Protein AF-A0A8S3T6B9-F1 (afdb_monomer)

Structure (mmCIF, N/CA/C/O backbone):
data_AF-A0A8S3T6B9-F1
#
_entry.id   AF-A0A8S3T6B9-F1
#
loop_
_atom_site.group_PDB
_atom_site.id
_atom_site.type_symbol
_atom_site.label_atom_id
_atom_site.label_alt_id
_atom_site.label_comp_id
_atom_site.label_asym_id
_atom_site.label_entity_id
_atom_site.label_seq_id
_atom_site.pdbx_PDB_ins_code
_atom_site.Cartn_x
_atom_site.Cartn_y
_atom_site.Cartn_z
_atom_site.occupancy
_atom_site.B_iso_or_equiv
_atom_site.auth_seq_id
_atom_site.auth_comp_id
_atom_site.auth_asym_id
_atom_site.auth_atom_id
_atom_site.pdbx_PDB_model_num
ATOM 1 N N . MET A 1 1 ? 39.816 7.158 -33.299 1.00 37.38 1 MET A N 1
ATOM 2 C CA . MET A 1 1 ? 38.369 7.439 -33.275 1.00 37.38 1 MET A CA 1
ATOM 3 C C . MET A 1 1 ? 37.965 7.380 -31.813 1.00 37.38 1 MET A C 1
ATOM 5 O O . MET A 1 1 ? 37.902 6.289 -31.263 1.00 37.38 1 MET A O 1
ATOM 9 N N . GLU A 1 2 ? 37.886 8.531 -31.147 1.00 29.17 2 GLU A N 1
ATOM 10 C CA . GLU A 1 2 ? 37.428 8.594 -29.755 1.00 29.17 2 GLU A CA 1
ATOM 11 C C . GLU A 1 2 ? 35.921 8.359 -29.755 1.00 29.17 2 GLU A C 1
ATOM 13 O O . GLU A 1 2 ? 35.165 9.104 -30.374 1.00 29.17 2 GLU A O 1
ATOM 18 N N . VAL A 1 3 ? 35.496 7.255 -29.146 1.00 29.61 3 VAL A N 1
ATOM 19 C CA . VAL A 1 3 ? 34.079 6.974 -28.938 1.00 29.61 3 VAL A CA 1
ATOM 20 C C . VAL A 1 3 ? 33.662 7.804 -27.735 1.00 29.61 3 VAL A C 1
ATOM 22 O O . VAL A 1 3 ? 34.023 7.489 -26.602 1.00 29.61 3 VAL A O 1
ATOM 25 N N . GLU A 1 4 ? 32.950 8.895 -27.989 1.00 28.75 4 GLU A N 1
ATOM 26 C CA . GLU A 1 4 ? 32.349 9.713 -26.945 1.00 28.75 4 GLU A CA 1
ATOM 27 C C . GLU A 1 4 ? 31.295 8.857 -26.224 1.00 28.75 4 GLU A C 1
ATOM 29 O O . GLU A 1 4 ? 30.247 8.514 -26.777 1.00 28.75 4 GLU A O 1
ATOM 34 N N . VAL A 1 5 ? 31.612 8.412 -25.004 1.00 37.34 5 VAL A N 1
ATOM 35 C CA . VAL A 1 5 ? 30.695 7.601 -24.196 1.00 37.34 5 VAL A CA 1
ATOM 36 C C . VAL A 1 5 ? 29.636 8.535 -23.626 1.00 37.34 5 VAL A C 1
ATOM 38 O O . VAL A 1 5 ? 29.790 9.099 -22.544 1.00 37.34 5 VAL A O 1
ATOM 41 N N . VAL A 1 6 ? 28.555 8.719 -24.380 1.00 47.81 6 VAL A N 1
ATOM 42 C CA . VAL A 1 6 ? 27.382 9.449 -23.905 1.00 47.81 6 VAL A CA 1
ATOM 43 C C . VAL A 1 6 ? 26.785 8.665 -22.742 1.00 47.81 6 VAL A C 1
ATOM 45 O O . VAL A 1 6 ? 26.296 7.548 -22.915 1.00 47.81 6 VAL A O 1
ATOM 48 N N . THR A 1 7 ? 26.823 9.240 -21.540 1.00 53.00 7 THR A N 1
ATOM 49 C CA . THR A 1 7 ? 26.160 8.635 -20.385 1.00 53.00 7 THR A CA 1
ATOM 50 C C . THR A 1 7 ? 24.658 8.615 -20.624 1.00 53.00 7 THR A C 1
ATOM 52 O O . THR A 1 7 ? 24.024 9.672 -20.666 1.00 53.00 7 THR A O 1
ATOM 55 N N . SER A 1 8 ? 24.071 7.433 -20.788 1.00 68.31 8 SER A N 1
ATOM 56 C CA . SER A 1 8 ? 22.620 7.311 -20.855 1.00 68.31 8 SER A CA 1
ATOM 57 C C . SER A 1 8 ? 22.062 7.319 -19.434 1.00 68.31 8 SER A C 1
ATOM 59 O O . SER A 1 8 ? 22.585 6.659 -18.528 1.00 68.31 8 SER A O 1
ATOM 61 N N . LYS A 1 9 ? 20.995 8.086 -19.219 1.00 76.31 9 LYS A N 1
ATOM 62 C CA . LYS A 1 9 ? 20.242 8.081 -17.966 1.00 76.31 9 LYS A CA 1
ATOM 63 C C . LYS A 1 9 ? 18.836 7.580 -18.252 1.00 76.31 9 LYS A C 1
ATOM 65 O O . LYS A 1 9 ? 18.168 8.097 -19.142 1.00 76.31 9 LYS A O 1
ATOM 70 N N . SER A 1 10 ? 18.405 6.581 -17.491 1.00 76.00 10 SER A N 1
ATOM 71 C CA . SER A 1 10 ? 17.014 6.137 -17.460 1.00 76.00 10 SER A CA 1
ATOM 72 C C . SER A 1 10 ? 16.119 7.293 -17.018 1.00 76.00 10 SER A C 1
ATOM 74 O O . SER A 1 10 ? 16.389 7.945 -16.003 1.00 76.00 10 SER A O 1
ATOM 76 N N . VAL A 1 11 ? 15.037 7.523 -17.761 1.00 74.81 11 VAL A N 1
ATOM 77 C CA . VAL A 1 11 ? 13.998 8.490 -17.389 1.00 74.81 11 VAL A CA 1
ATOM 78 C C . VAL A 1 11 ? 13.234 7.970 -16.169 1.00 74.81 11 VAL A C 1
ATOM 80 O O . VAL A 1 11 ? 12.801 8.746 -15.324 1.00 74.81 11 VAL A O 1
ATOM 83 N N . CYS A 1 12 ? 13.126 6.648 -16.016 1.00 68.56 12 CYS A N 1
ATOM 84 C CA . CYS A 1 12 ? 12.396 6.024 -14.915 1.00 68.56 12 CYS A CA 1
ATOM 85 C C . CYS A 1 12 ? 13.084 6.166 -13.545 1.00 68.56 12 CYS A C 1
ATOM 87 O O . CYS A 1 12 ? 12.396 6.155 -12.522 1.00 68.56 12 CYS A O 1
ATOM 89 N N . LEU A 1 13 ? 14.417 6.305 -13.485 1.00 71.44 13 LEU A N 1
ATOM 90 C CA . LEU A 1 13 ? 15.134 6.412 -12.206 1.00 71.44 13 LEU A CA 1
ATOM 91 C C . LEU A 1 13 ? 14.904 7.747 -11.488 1.00 71.44 13 LEU A C 1
ATOM 93 O O . LEU A 1 13 ? 14.951 7.762 -10.258 1.00 71.44 13 LEU A O 1
ATOM 97 N N . ASN A 1 14 ? 14.649 8.848 -12.212 1.00 67.88 14 ASN A N 1
ATOM 98 C CA . ASN A 1 14 ? 14.400 10.211 -11.696 1.00 67.88 14 ASN A CA 1
ATOM 99 C C . ASN A 1 14 ? 15.426 10.780 -10.678 1.00 67.88 14 ASN A C 1
ATOM 101 O O . ASN A 1 14 ? 15.299 11.922 -10.248 1.00 67.88 14 ASN A O 1
ATOM 105 N N . SER A 1 15 ? 16.459 10.019 -10.311 1.00 73.44 15 SER A N 1
ATOM 106 C CA . SER A 1 15 ? 17.552 10.371 -9.408 1.00 73.44 15 SER A CA 1
ATOM 107 C C . SER A 1 15 ? 18.812 9.631 -9.851 1.00 73.44 15 SER A C 1
ATOM 109 O O . SER A 1 15 ? 18.761 8.453 -10.202 1.00 73.44 15 SER A O 1
ATOM 111 N N . SER A 1 16 ? 19.962 10.308 -9.808 1.00 83.44 16 SER A N 1
ATOM 112 C CA . SER A 1 16 ? 21.262 9.652 -10.013 1.00 83.44 16 SER A CA 1
ATOM 113 C C . SER A 1 16 ? 21.742 8.920 -8.756 1.00 83.44 16 SER A C 1
ATOM 115 O O . SER A 1 16 ? 22.568 8.029 -8.869 1.00 83.44 16 SER A O 1
ATOM 117 N N . ASN A 1 17 ? 21.211 9.237 -7.571 1.00 90.94 17 ASN A N 1
ATOM 118 C CA . ASN A 1 17 ? 21.561 8.553 -6.324 1.00 90.94 17 ASN A CA 1
ATOM 119 C C . ASN A 1 17 ? 20.463 7.568 -5.912 1.00 90.94 17 ASN A C 1
ATOM 121 O O . ASN A 1 17 ? 19.285 7.943 -5.836 1.00 90.94 17 ASN A O 1
ATOM 125 N N . ILE A 1 18 ? 20.848 6.333 -5.596 1.00 91.75 18 ILE A N 1
ATOM 126 C CA . ILE A 1 18 ? 19.933 5.275 -5.162 1.00 91.75 18 ILE A CA 1
ATOM 127 C C . ILE A 1 18 ? 20.495 4.497 -3.972 1.00 91.75 18 ILE A C 1
ATOM 129 O O . ILE A 1 18 ? 21.694 4.263 -3.873 1.00 91.75 18 ILE A O 1
ATOM 133 N N . TRP A 1 19 ? 19.618 4.046 -3.086 1.00 91.69 19 TRP A N 1
ATOM 134 C CA . TRP A 1 19 ? 19.932 3.048 -2.071 1.00 91.69 19 TRP A CA 1
ATOM 135 C C . TRP A 1 19 ? 19.740 1.648 -2.646 1.00 91.69 19 TRP A C 1
ATOM 137 O O . TRP A 1 19 ? 18.654 1.335 -3.130 1.00 91.69 19 TRP A O 1
ATOM 147 N N . LEU A 1 20 ? 20.762 0.803 -2.563 1.00 91.19 20 LEU A N 1
ATOM 148 C CA . LEU A 1 20 ? 20.726 -0.618 -2.891 1.00 91.19 20 LEU A CA 1
ATOM 149 C C . LEU A 1 20 ? 20.502 -1.442 -1.620 1.00 91.19 20 LEU A C 1
ATOM 151 O O . LEU A 1 20 ? 21.257 -1.314 -0.659 1.00 91.19 20 LEU A O 1
ATOM 155 N N . PHE A 1 21 ? 19.487 -2.310 -1.626 1.00 87.06 21 PHE A N 1
ATOM 156 C CA . PHE A 1 21 ? 19.103 -3.128 -0.467 1.00 87.06 21 PHE A CA 1
ATOM 157 C C . PHE A 1 21 ? 19.468 -4.595 -0.614 1.00 87.06 21 PHE A C 1
ATOM 159 O O . PHE A 1 21 ? 19.949 -5.206 0.334 1.00 87.06 21 PHE A O 1
ATOM 166 N N . CYS A 1 22 ? 19.202 -5.183 -1.776 1.00 86.94 22 CYS A N 1
ATOM 167 C CA . CYS A 1 22 ? 19.648 -6.535 -2.076 1.00 86.94 22 CYS A CA 1
ATOM 168 C C . CYS A 1 22 ? 19.799 -6.748 -3.579 1.00 86.94 22 CYS A C 1
ATOM 170 O O . CYS A 1 22 ? 19.223 -6.015 -4.384 1.00 86.94 22 CYS A O 1
ATOM 172 N N . ILE A 1 23 ? 20.576 -7.770 -3.928 1.00 87.75 23 ILE A N 1
ATOM 173 C CA . ILE A 1 23 ? 20.734 -8.286 -5.285 1.00 87.75 23 ILE A CA 1
ATOM 174 C C . ILE A 1 23 ? 20.374 -9.768 -5.234 1.00 87.75 23 ILE A C 1
ATOM 176 O O . ILE A 1 23 ? 20.842 -10.500 -4.359 1.00 87.75 23 ILE A O 1
ATOM 180 N N . GLU A 1 24 ? 19.522 -10.207 -6.150 1.00 84.94 24 GLU A N 1
ATOM 181 C CA . GLU A 1 24 ? 19.130 -11.603 -6.268 1.00 84.94 24 GLU A CA 1
ATOM 182 C C . GLU A 1 24 ? 20.302 -12.461 -6.773 1.00 84.94 24 GLU A C 1
ATOM 184 O O . GLU A 1 24 ? 21.122 -12.048 -7.604 1.00 84.94 24 GLU A O 1
ATOM 189 N N . LYS A 1 25 ? 20.388 -13.687 -6.245 1.00 82.94 25 LYS A N 1
ATOM 190 C CA . LYS A 1 25 ? 21.452 -14.642 -6.589 1.00 82.94 25 LYS A CA 1
ATOM 191 C C . LYS A 1 25 ? 21.294 -15.233 -7.983 1.00 82.94 25 LYS A C 1
ATOM 193 O O . LYS A 1 25 ? 22.291 -15.689 -8.548 1.00 82.94 25 LYS A O 1
ATOM 198 N N . ASP A 1 26 ? 20.094 -15.191 -8.538 1.00 83.25 26 ASP A N 1
ATOM 199 C CA . ASP A 1 26 ? 19.827 -15.721 -9.864 1.00 83.25 26 ASP A CA 1
ATOM 200 C C . ASP A 1 26 ? 20.332 -14.752 -10.934 1.00 83.25 26 ASP A C 1
ATOM 202 O O . ASP A 1 26 ? 20.231 -13.527 -10.808 1.00 83.25 26 ASP A O 1
ATOM 206 N N . LYS A 1 27 ? 20.943 -15.324 -11.971 1.00 88.69 27 LYS A N 1
ATOM 207 C CA . LYS A 1 27 ? 21.382 -14.602 -13.163 1.00 88.69 27 LYS A CA 1
ATOM 208 C C . LYS A 1 27 ? 20.362 -14.815 -14.263 1.00 88.69 27 LYS A C 1
ATOM 210 O O . LYS A 1 27 ? 19.894 -15.931 -14.473 1.00 88.69 27 LYS A O 1
ATOM 215 N N . TYR A 1 28 ? 20.099 -13.758 -15.007 1.00 86.06 28 TYR A N 1
ATOM 216 C CA . TYR A 1 28 ? 19.173 -13.766 -16.121 1.00 86.06 28 TYR A CA 1
ATOM 217 C C . TYR A 1 28 ? 19.898 -13.287 -17.374 1.00 86.06 28 TYR A C 1
ATOM 219 O O . TYR A 1 28 ? 20.556 -12.250 -17.338 1.00 86.06 28 TYR A O 1
ATOM 227 N N . SER A 1 29 ? 19.763 -14.015 -18.482 1.00 88.19 29 SER A N 1
ATOM 228 C CA . SER A 1 29 ? 20.119 -13.481 -19.798 1.00 88.19 29 SER A CA 1
ATOM 229 C C . SER A 1 29 ? 18.890 -12.791 -20.377 1.00 88.19 29 SER A C 1
ATOM 231 O O . SER A 1 29 ? 17.848 -13.422 -20.567 1.00 88.19 29 SER A O 1
ATOM 233 N N . VAL A 1 30 ? 18.985 -11.482 -20.604 1.00 84.94 30 VAL A N 1
ATOM 234 C CA . VAL A 1 30 ? 17.874 -10.661 -21.092 1.00 84.94 30 VAL A CA 1
ATOM 235 C C . VAL A 1 30 ? 18.208 -10.152 -22.485 1.00 84.94 30 VAL A C 1
ATOM 237 O O . VAL A 1 30 ? 19.199 -9.450 -22.673 1.00 84.94 30 VAL A O 1
ATOM 240 N N . SER A 1 31 ? 17.375 -10.503 -23.464 1.00 83.25 31 SER A N 1
ATOM 241 C CA . SER A 1 31 ? 17.489 -9.994 -24.837 1.00 83.25 31 SER A CA 1
ATOM 242 C C . SER A 1 31 ? 16.725 -8.680 -24.978 1.00 83.25 31 SER A C 1
ATOM 244 O O . SER A 1 31 ? 15.567 -8.588 -24.550 1.00 83.25 31 SER A O 1
ATOM 246 N N . MET A 1 32 ? 17.349 -7.671 -25.587 1.00 80.31 32 MET A N 1
ATOM 247 C CA . MET A 1 32 ? 16.676 -6.403 -25.874 1.00 80.31 32 MET A CA 1
ATOM 248 C C . MET A 1 32 ? 15.638 -6.612 -26.982 1.00 80.31 32 MET A C 1
ATOM 250 O O . MET A 1 32 ? 15.950 -7.175 -28.025 1.00 80.31 32 MET A O 1
ATOM 254 N N . ARG A 1 33 ? 14.399 -6.151 -26.781 1.00 80.81 33 ARG A N 1
ATOM 255 C CA . ARG A 1 33 ? 13.310 -6.333 -27.760 1.00 80.81 33 ARG A CA 1
ATOM 256 C C . ARG A 1 33 ? 13.639 -5.674 -29.098 1.00 80.81 33 ARG A C 1
ATOM 258 O O . ARG A 1 33 ? 13.467 -6.292 -30.142 1.00 80.81 33 ARG A O 1
ATOM 265 N N . ASP A 1 34 ? 14.141 -4.445 -29.041 1.00 79.25 34 ASP A N 1
ATOM 266 C CA . ASP A 1 34 ? 14.441 -3.641 -30.231 1.00 79.25 34 ASP A CA 1
ATOM 267 C C . ASP A 1 34 ? 15.785 -4.034 -30.876 1.00 79.25 34 ASP A C 1
ATOM 269 O O . ASP A 1 34 ? 16.070 -3.655 -32.009 1.00 79.25 34 ASP A O 1
ATOM 273 N N . CYS A 1 35 ? 16.610 -4.822 -30.175 1.00 79.69 35 CYS A N 1
ATOM 274 C CA . CYS A 1 35 ? 17.867 -5.360 -30.690 1.00 79.69 35 CYS A CA 1
ATOM 275 C C . CYS A 1 35 ? 18.122 -6.779 -30.141 1.00 79.69 35 CYS A C 1
ATOM 277 O O . CYS A 1 35 ? 18.937 -6.954 -29.233 1.00 79.69 35 CYS A O 1
ATOM 279 N N . PRO A 1 36 ? 17.440 -7.816 -30.667 1.00 79.38 36 PRO A N 1
ATOM 280 C CA . PRO A 1 36 ? 17.489 -9.171 -30.101 1.00 79.38 36 PRO A CA 1
ATOM 281 C C . PRO A 1 36 ? 18.876 -9.825 -30.110 1.00 79.38 36 PRO A C 1
ATOM 283 O O . PRO A 1 36 ? 19.127 -10.751 -29.342 1.00 79.38 36 PRO A O 1
ATOM 286 N N . SER A 1 37 ? 19.784 -9.343 -30.964 1.00 82.44 37 SER A N 1
ATOM 287 C CA . SER A 1 37 ? 21.187 -9.766 -31.001 1.00 82.44 37 SER A CA 1
ATOM 288 C C . SER A 1 37 ? 21.987 -9.311 -29.779 1.00 82.44 37 SER A C 1
ATOM 290 O O . SER A 1 37 ? 23.038 -9.879 -29.495 1.00 82.44 37 SER A O 1
ATOM 292 N N . VAL A 1 38 ? 21.512 -8.294 -29.054 1.00 81.69 38 VAL A N 1
ATOM 293 C CA . VAL A 1 38 ? 22.129 -7.823 -27.815 1.00 81.69 38 VAL A CA 1
ATOM 294 C C . VAL A 1 38 ? 21.469 -8.530 -26.639 1.00 81.69 38 VAL A C 1
ATOM 296 O O . VAL A 1 38 ? 20.299 -8.306 -26.315 1.00 81.69 38 VAL A O 1
ATOM 299 N N . GLN A 1 39 ? 22.256 -9.380 -25.984 1.00 85.69 39 GLN A N 1
ATOM 300 C CA . GLN A 1 39 ? 21.887 -10.037 -24.738 1.00 85.69 39 GLN A CA 1
ATOM 301 C C . GLN A 1 39 ? 22.726 -9.486 -23.596 1.00 85.69 39 GLN A C 1
ATOM 303 O O . GLN A 1 39 ? 23.945 -9.357 -23.706 1.00 85.69 39 GLN A O 1
ATOM 308 N N . VAL A 1 40 ? 22.068 -9.185 -22.484 1.00 86.06 40 VAL A N 1
ATOM 309 C CA . VAL A 1 40 ? 22.721 -8.703 -21.273 1.00 86.06 40 VAL A CA 1
ATOM 310 C C . VAL A 1 40 ? 22.503 -9.722 -20.169 1.00 86.06 40 VAL A C 1
ATOM 312 O O . VAL A 1 40 ? 21.367 -10.035 -19.813 1.00 86.06 40 VAL A O 1
ATOM 315 N N . ASN A 1 41 ? 23.602 -10.210 -19.597 1.00 90.62 41 ASN A N 1
ATOM 316 C CA . ASN A 1 41 ? 23.552 -10.947 -18.342 1.00 90.62 41 ASN A CA 1
ATOM 317 C C . ASN A 1 41 ? 23.295 -9.947 -17.220 1.00 90.62 41 ASN A C 1
ATOM 319 O O . ASN A 1 41 ? 24.086 -9.030 -17.006 1.00 90.62 41 ASN A O 1
ATOM 323 N N . ALA A 1 42 ? 22.183 -10.106 -16.521 1.00 90.75 42 ALA A N 1
ATOM 324 C CA . ALA A 1 42 ? 21.752 -9.196 -15.481 1.00 90.75 42 ALA A CA 1
ATOM 325 C C . ALA A 1 42 ? 21.225 -9.948 -14.262 1.00 90.75 42 ALA A C 1
ATOM 327 O O . ALA A 1 42 ? 20.895 -11.134 -14.302 1.00 90.75 42 ALA A O 1
ATOM 328 N N . ARG A 1 43 ? 21.136 -9.220 -13.157 1.00 89.62 43 ARG A N 1
ATOM 329 C CA . ARG A 1 43 ? 20.545 -9.669 -11.901 1.00 89.62 43 ARG A CA 1
ATOM 330 C C . ARG A 1 43 ? 19.479 -8.687 -11.476 1.00 89.62 43 ARG A C 1
ATOM 332 O O . ARG A 1 43 ? 19.569 -7.498 -11.777 1.00 89.62 43 ARG A O 1
ATOM 339 N N . VAL A 1 44 ? 18.491 -9.174 -10.746 1.00 87.00 44 VAL A N 1
ATOM 340 C CA . VAL A 1 44 ? 17.467 -8.306 -10.173 1.00 87.00 44 VAL A CA 1
ATOM 341 C C . VAL A 1 44 ? 18.017 -7.680 -8.902 1.00 87.00 44 VAL A C 1
ATOM 343 O O . VAL A 1 44 ? 18.542 -8.377 -8.037 1.00 87.00 44 VAL A O 1
ATOM 346 N N . ALA A 1 45 ? 17.897 -6.365 -8.782 1.00 88.69 45 ALA A N 1
ATOM 347 C CA . ALA A 1 45 ? 18.271 -5.637 -7.581 1.00 88.69 45 ALA A CA 1
ATOM 348 C C . ALA A 1 45 ? 17.080 -4.869 -7.020 1.00 88.69 45 ALA A C 1
ATOM 350 O O . ALA A 1 45 ? 16.233 -4.362 -7.762 1.00 88.69 45 ALA A O 1
ATOM 351 N N . HIS A 1 46 ? 17.018 -4.782 -5.693 1.00 87.44 46 HIS A N 1
ATOM 352 C CA . HIS A 1 46 ? 16.019 -3.991 -4.983 1.00 87.44 46 HIS A CA 1
ATOM 353 C C . HIS A 1 46 ? 16.643 -2.682 -4.545 1.00 87.44 46 HIS A C 1
ATOM 355 O O . HIS A 1 46 ? 17.599 -2.664 -3.765 1.00 87.44 46 HIS A O 1
ATOM 361 N N . ILE A 1 47 ? 16.079 -1.589 -5.048 1.00 89.12 47 ILE A N 1
ATOM 362 C CA . ILE A 1 47 ? 16.614 -0.247 -4.854 1.00 89.12 47 ILE A CA 1
ATOM 363 C C . ILE A 1 47 ? 15.541 0.724 -4.359 1.00 89.12 47 ILE A C 1
ATOM 365 O O . ILE A 1 47 ? 14.342 0.433 -4.424 1.00 89.12 47 ILE A O 1
ATOM 369 N N . SER A 1 48 ? 15.973 1.901 -3.916 1.00 87.00 48 SER A N 1
ATOM 370 C CA . SER A 1 48 ? 15.119 3.068 -3.691 1.00 87.00 48 SER A CA 1
ATOM 371 C C . SER A 1 48 ? 15.820 4.347 -4.137 1.00 87.00 48 SER A C 1
ATOM 373 O O . SER A 1 48 ? 17.033 4.442 -3.970 1.00 87.00 48 SER A O 1
ATOM 375 N N . PRO A 1 49 ? 15.097 5.356 -4.647 1.00 86.50 49 PRO A N 1
ATOM 376 C CA . PRO A 1 49 ? 15.667 6.687 -4.835 1.00 86.50 49 PRO A CA 1
ATOM 377 C C . PRO A 1 49 ? 16.232 7.232 -3.515 1.00 86.50 49 PRO A C 1
ATOM 379 O O . PRO A 1 49 ? 15.658 6.993 -2.449 1.00 86.50 49 PRO A O 1
ATOM 382 N N . ALA A 1 50 ? 17.355 7.952 -3.564 1.00 87.19 50 ALA A N 1
ATOM 383 C CA . ALA A 1 50 ? 18.000 8.480 -2.360 1.00 87.19 50 ALA A CA 1
ATOM 384 C C . ALA A 1 50 ? 17.126 9.488 -1.593 1.00 87.19 50 ALA A C 1
ATOM 386 O O . ALA A 1 50 ? 17.142 9.495 -0.364 1.00 87.19 50 ALA A O 1
ATOM 387 N N . ASP A 1 51 ? 16.337 10.287 -2.314 1.00 80.75 51 ASP A N 1
ATOM 388 C CA . ASP A 1 51 ? 15.364 11.252 -1.788 1.00 80.75 51 ASP A CA 1
ATOM 389 C C . ASP A 1 51 ? 14.072 10.586 -1.280 1.00 80.75 51 ASP A C 1
ATOM 391 O O . ASP A 1 51 ? 13.317 11.181 -0.512 1.00 80.75 51 ASP A O 1
ATOM 395 N N . LYS A 1 52 ? 13.814 9.337 -1.688 1.00 80.00 52 LYS A N 1
ATOM 396 C CA . LYS A 1 52 ? 12.622 8.556 -1.324 1.00 80.00 52 LYS A CA 1
ATOM 397 C C . LYS A 1 52 ? 13.008 7.134 -0.897 1.00 80.00 52 LYS A C 1
ATOM 399 O O . LYS A 1 52 ? 12.564 6.159 -1.512 1.00 80.00 52 LYS A O 1
ATOM 404 N N . PRO A 1 53 ? 13.787 6.974 0.190 1.00 77.69 53 PRO A N 1
ATOM 405 C CA . PRO A 1 53 ? 14.371 5.690 0.590 1.00 77.69 53 PRO A CA 1
ATOM 406 C C . PRO A 1 53 ? 13.347 4.641 1.043 1.00 77.69 53 PRO A C 1
ATOM 408 O O . PRO A 1 53 ? 13.699 3.480 1.234 1.00 77.69 53 PRO A O 1
ATOM 411 N N . LEU A 1 54 ? 12.088 5.038 1.234 1.00 73.81 54 LEU A N 1
ATOM 412 C CA . LEU A 1 54 ? 10.978 4.160 1.609 1.00 73.81 54 LEU A CA 1
ATOM 413 C C . LEU A 1 54 ? 10.320 3.502 0.385 1.00 73.81 54 LEU A C 1
ATOM 415 O O . LEU A 1 54 ? 9.558 2.551 0.515 1.00 73.81 54 LEU A O 1
ATOM 419 N N . ILE A 1 55 ? 10.614 3.992 -0.820 1.00 74.00 55 ILE A N 1
ATOM 420 C CA . ILE A 1 55 ? 9.991 3.530 -2.057 1.00 74.00 55 ILE A CA 1
ATOM 421 C C . ILE A 1 55 ? 10.850 2.429 -2.676 1.00 74.00 55 ILE A C 1
ATOM 423 O O . ILE A 1 55 ? 11.847 2.712 -3.341 1.00 74.00 55 ILE A O 1
ATOM 427 N N . ARG A 1 56 ? 10.480 1.160 -2.480 1.00 76.62 56 ARG A N 1
ATOM 428 C CA . ARG A 1 56 ? 11.191 0.019 -3.083 1.00 76.62 56 ARG A CA 1
ATOM 429 C C . ARG A 1 56 ? 10.825 -0.178 -4.555 1.00 76.62 56 ARG A C 1
ATOM 431 O O . ARG A 1 56 ? 9.665 -0.037 -4.961 1.00 76.62 56 ARG A O 1
ATOM 438 N N . ARG A 1 57 ? 11.832 -0.525 -5.355 1.00 78.00 57 ARG A N 1
ATOM 439 C CA . ARG A 1 57 ? 11.748 -0.791 -6.797 1.00 78.00 57 ARG A CA 1
ATOM 440 C C . ARG A 1 57 ? 12.621 -1.985 -7.167 1.00 78.00 57 ARG A C 1
ATOM 442 O O . ARG A 1 57 ? 13.626 -2.228 -6.502 1.00 78.00 57 ARG A O 1
ATOM 449 N N . ARG A 1 58 ? 12.256 -2.692 -8.239 1.00 84.25 58 ARG A N 1
ATOM 450 C CA . ARG A 1 58 ? 13.120 -3.690 -8.885 1.00 84.25 58 ARG A CA 1
ATOM 451 C C . ARG A 1 58 ? 13.782 -3.086 -10.117 1.00 84.25 58 ARG A C 1
ATOM 453 O O . ARG A 1 58 ? 13.115 -2.431 -10.915 1.00 84.25 58 ARG A O 1
ATOM 460 N N . VAL A 1 59 ? 15.077 -3.325 -10.267 1.00 88.06 59 VAL A N 1
ATOM 461 C CA . VAL A 1 59 ? 15.866 -2.978 -11.457 1.00 88.06 59 VAL A CA 1
ATOM 462 C C . VAL A 1 59 ? 16.676 -4.175 -11.913 1.00 88.06 59 VAL A C 1
ATOM 464 O O . VAL A 1 59 ? 16.877 -5.118 -11.149 1.00 88.06 59 VAL A O 1
ATOM 467 N N . LEU A 1 60 ? 17.163 -4.116 -13.145 1.00 89.56 60 LEU A N 1
ATOM 468 C CA . LEU A 1 60 ? 18.196 -5.008 -13.637 1.00 89.56 60 LEU A CA 1
ATOM 469 C C . LEU A 1 60 ? 19.555 -4.341 -13.443 1.00 89.56 60 LEU A C 1
ATOM 471 O O . LEU A 1 60 ? 19.750 -3.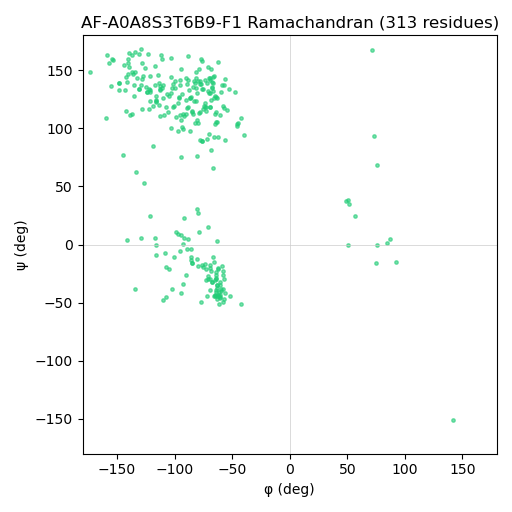192 -13.828 1.00 89.56 60 LEU A O 1
ATOM 475 N N . MET A 1 61 ? 20.501 -5.056 -12.847 1.00 91.69 61 MET A N 1
ATOM 476 C CA . MET A 1 61 ? 21.903 -4.654 -12.789 1.00 91.69 61 MET A CA 1
ATOM 477 C C . MET A 1 61 ? 22.722 -5.591 -13.672 1.00 91.69 61 MET A C 1
ATOM 479 O O . MET A 1 61 ? 22.633 -6.808 -13.507 1.00 91.69 61 MET A O 1
ATOM 483 N N . ALA A 1 62 ? 23.497 -5.041 -14.607 1.00 91.62 62 ALA A N 1
ATOM 484 C CA . ALA A 1 62 ? 24.347 -5.829 -15.496 1.00 91.62 62 ALA A CA 1
ATOM 485 C C . ALA A 1 62 ? 25.417 -6.572 -14.686 1.00 91.62 62 ALA A C 1
ATOM 487 O O . ALA A 1 62 ? 26.159 -5.941 -13.929 1.00 91.62 62 ALA A O 1
ATOM 488 N N . ASP A 1 63 ? 25.493 -7.893 -14.856 1.00 88.81 63 ASP A N 1
ATOM 489 C CA . ASP A 1 63 ? 26.401 -8.798 -14.148 1.00 88.81 63 ASP A CA 1
ATOM 490 C C . ASP A 1 63 ? 27.857 -8.483 -14.531 1.00 88.81 63 ASP A C 1
ATOM 492 O O . ASP A 1 63 ? 28.384 -8.959 -15.533 1.00 88.81 63 ASP A O 1
ATOM 496 N N . SER A 1 64 ? 28.489 -7.618 -13.741 1.00 84.75 64 SER A N 1
ATOM 497 C CA . SER A 1 64 ? 29.853 -7.120 -13.920 1.00 84.75 64 SER A CA 1
ATOM 498 C C . SER A 1 64 ? 30.700 -7.418 -12.686 1.00 84.75 64 SER A C 1
ATOM 500 O O . SER A 1 64 ? 30.180 -7.678 -11.600 1.00 84.75 64 SER A O 1
ATOM 502 N N . SER A 1 65 ? 32.024 -7.330 -12.816 1.00 78.25 65 SER A N 1
ATOM 503 C CA . SER A 1 65 ? 32.948 -7.493 -11.684 1.00 78.25 65 SER A CA 1
ATOM 504 C C . SER A 1 65 ? 32.678 -6.502 -10.541 1.00 78.25 65 SER A C 1
ATOM 506 O O . SER A 1 65 ? 32.877 -6.846 -9.378 1.00 78.25 65 SER A O 1
ATOM 508 N N . CYS A 1 66 ? 32.155 -5.308 -10.844 1.00 74.75 66 CYS A N 1
ATOM 509 C CA . CYS A 1 66 ? 31.771 -4.303 -9.850 1.00 74.75 66 CYS A CA 1
ATOM 510 C C . CYS A 1 66 ? 30.623 -4.761 -8.935 1.00 74.75 66 CYS A C 1
ATOM 512 O O . CYS A 1 66 ? 30.589 -4.363 -7.771 1.00 74.75 66 CYS A O 1
ATOM 514 N N . LEU A 1 67 ? 29.711 -5.619 -9.414 1.00 81.00 67 LEU A N 1
ATOM 515 C CA . LEU A 1 67 ? 28.669 -6.213 -8.564 1.00 81.00 67 LEU A CA 1
ATOM 516 C C . LEU A 1 67 ? 29.255 -7.167 -7.527 1.00 81.00 67 LEU A C 1
ATOM 518 O O . LEU A 1 67 ? 28.730 -7.254 -6.420 1.00 81.00 67 LEU A O 1
ATOM 522 N N . THR A 1 68 ? 30.352 -7.854 -7.851 1.00 76.75 68 THR A N 1
ATOM 523 C CA . THR A 1 68 ? 30.988 -8.801 -6.927 1.00 76.75 68 THR A CA 1
ATOM 524 C C . THR A 1 68 ? 31.428 -8.114 -5.635 1.00 76.75 68 THR A C 1
ATOM 526 O O . THR A 1 68 ? 31.250 -8.662 -4.549 1.00 76.75 68 THR A O 1
ATOM 529 N N . SER A 1 69 ? 31.922 -6.879 -5.741 1.00 79.38 69 SER A N 1
ATOM 530 C CA . SER A 1 69 ? 32.321 -6.058 -4.595 1.00 79.38 69 SER A CA 1
ATOM 531 C C . SER A 1 69 ? 31.152 -5.698 -3.671 1.00 79.38 69 SER A C 1
ATOM 533 O O . SER A 1 69 ? 31.361 -5.548 -2.468 1.00 79.38 69 SER A O 1
ATOM 535 N N . LEU A 1 70 ? 29.926 -5.597 -4.201 1.00 83.00 70 LEU A N 1
ATOM 536 C CA . LEU A 1 70 ? 28.729 -5.260 -3.421 1.00 83.00 70 LEU A CA 1
ATOM 537 C C . LEU A 1 70 ? 28.272 -6.412 -2.516 1.00 83.00 70 LEU A C 1
ATOM 539 O O . LEU A 1 70 ? 27.742 -6.156 -1.436 1.00 83.00 70 LEU A O 1
ATOM 543 N N . TYR A 1 71 ? 28.508 -7.673 -2.907 1.00 79.31 71 TYR A N 1
ATOM 544 C CA . TYR A 1 71 ? 28.108 -8.839 -2.100 1.00 79.31 71 TYR A CA 1
ATOM 545 C C . TYR A 1 71 ? 28.818 -8.920 -0.749 1.00 79.31 71 TYR A C 1
ATOM 547 O O . TYR A 1 71 ? 28.278 -9.503 0.188 1.00 79.31 71 TYR A O 1
ATOM 555 N N . ASN A 1 72 ? 30.013 -8.339 -0.648 1.00 78.50 72 ASN A N 1
ATOM 556 C CA . ASN A 1 72 ? 30.821 -8.374 0.568 1.00 78.50 72 ASN A CA 1
ATOM 557 C C . ASN A 1 72 ? 30.527 -7.202 1.513 1.00 78.50 72 ASN A C 1
ATOM 559 O O . ASN A 1 72 ? 31.102 -7.137 2.598 1.00 78.50 72 ASN A O 1
ATOM 563 N N . GLN A 1 73 ? 29.668 -6.264 1.111 1.00 79.50 73 GLN A N 1
ATOM 564 C CA . GLN A 1 73 ? 29.316 -5.111 1.929 1.00 79.50 73 GLN A CA 1
ATOM 565 C C . GLN A 1 73 ? 27.930 -5.281 2.562 1.00 79.50 73 GLN A C 1
ATOM 567 O O . GLN A 1 73 ? 27.020 -5.825 1.933 1.00 79.50 73 GLN A O 1
ATOM 572 N N . PRO A 1 74 ? 27.727 -4.794 3.798 1.00 80.75 74 PRO A N 1
ATOM 573 C CA . PRO A 1 74 ? 26.413 -4.814 4.418 1.00 80.75 74 PRO A CA 1
ATOM 574 C C . PRO A 1 74 ? 25.467 -3.851 3.678 1.00 80.75 74 PRO A C 1
ATOM 576 O O . PRO A 1 74 ? 25.863 -2.725 3.368 1.00 80.75 74 PRO A O 1
ATOM 579 N N . PRO A 1 75 ? 24.228 -4.258 3.364 1.00 83.00 75 PRO A N 1
ATOM 580 C CA . PRO A 1 75 ? 23.207 -3.340 2.873 1.00 83.00 75 PRO A CA 1
ATOM 581 C C . PRO A 1 75 ? 22.602 -2.497 4.020 1.00 83.00 75 PRO A C 1
ATOM 583 O O . PRO A 1 75 ? 22.633 -2.928 5.174 1.00 83.00 75 PRO A O 1
ATOM 586 N N . PRO A 1 76 ? 21.967 -1.344 3.724 1.00 89.19 76 PRO A N 1
ATOM 587 C CA . PRO A 1 76 ? 21.860 -0.725 2.405 1.00 89.19 76 PRO A CA 1
ATOM 588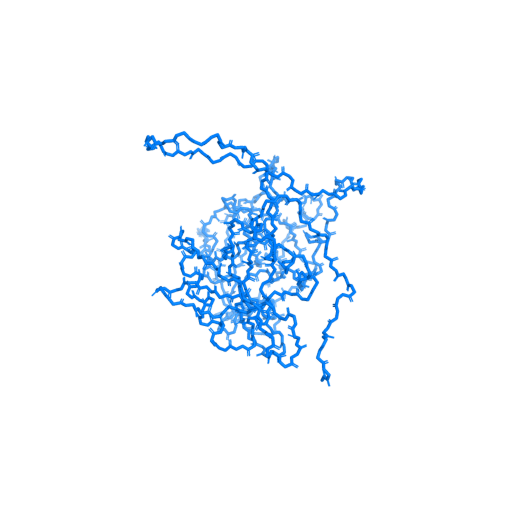 C C . PRO A 1 76 ? 23.098 0.092 2.010 1.00 89.19 76 PRO A C 1
ATOM 590 O O . PRO A 1 76 ? 23.732 0.721 2.851 1.00 89.19 76 PRO A O 1
ATOM 593 N N . GLN A 1 77 ? 23.396 0.129 0.710 1.00 90.25 77 GLN A N 1
ATOM 594 C CA . GLN A 1 77 ? 24.530 0.864 0.133 1.00 90.25 77 GLN A CA 1
ATOM 595 C C . GLN A 1 77 ? 24.027 2.029 -0.718 1.00 90.25 77 GLN A C 1
ATOM 597 O O . GLN A 1 77 ? 23.085 1.861 -1.490 1.00 90.25 77 GLN A O 1
ATOM 602 N N . LEU A 1 78 ? 24.641 3.207 -0.605 1.00 92.56 78 LEU A N 1
ATOM 603 C CA . LEU A 1 78 ? 24.317 4.338 -1.475 1.00 92.56 78 LEU A CA 1
ATOM 604 C C . LEU A 1 78 ? 25.152 4.256 -2.756 1.00 92.56 78 LEU A C 1
ATOM 606 O O . LEU A 1 78 ? 26.380 4.182 -2.704 1.00 92.56 78 LEU A O 1
ATOM 610 N N . LEU A 1 79 ? 24.482 4.287 -3.903 1.00 93.25 79 LEU A N 1
ATOM 611 C CA . LEU A 1 79 ? 25.091 4.233 -5.225 1.00 93.25 79 LEU A CA 1
ATOM 612 C C . LEU A 1 79 ? 24.802 5.523 -5.993 1.00 93.25 79 LEU A C 1
ATOM 614 O O . LEU A 1 79 ? 23.663 5.988 -6.021 1.00 93.25 79 LEU A O 1
ATOM 618 N N . LEU A 1 80 ? 25.818 6.041 -6.676 1.00 92.56 80 LEU A N 1
ATOM 619 C CA . LEU A 1 80 ? 25.693 7.036 -7.734 1.00 92.56 80 LEU A CA 1
ATOM 620 C C . LEU A 1 80 ? 25.664 6.315 -9.083 1.00 92.56 80 LEU A C 1
ATOM 622 O O . LEU A 1 80 ? 26.664 5.746 -9.516 1.00 92.56 80 LEU A O 1
ATOM 626 N N . ILE A 1 81 ? 24.523 6.339 -9.755 1.00 91.50 81 ILE A N 1
ATOM 627 C CA . ILE A 1 81 ? 24.332 5.761 -11.081 1.00 91.50 81 ILE A CA 1
ATOM 628 C C . ILE A 1 81 ? 24.973 6.667 -12.122 1.00 91.50 81 ILE A C 1
ATOM 630 O O . ILE A 1 81 ? 24.557 7.811 -12.314 1.00 91.50 81 ILE A O 1
ATOM 634 N N . THR A 1 82 ? 25.980 6.134 -12.808 1.00 90.12 82 THR A N 1
ATOM 635 C CA . THR A 1 82 ? 26.668 6.828 -13.901 1.00 90.12 82 THR A CA 1
ATOM 636 C C . THR A 1 82 ? 26.043 6.480 -15.244 1.00 90.12 82 THR A C 1
ATOM 638 O O . THR A 1 82 ? 25.961 7.350 -16.105 1.00 90.12 82 THR A O 1
ATOM 641 N N . ASN A 1 83 ? 25.555 5.244 -15.411 1.00 89.31 83 ASN A N 1
ATOM 642 C CA . ASN A 1 83 ? 24.897 4.811 -16.638 1.00 89.31 83 ASN A CA 1
ATOM 643 C C . ASN A 1 83 ? 23.719 3.872 -16.379 1.00 89.31 83 ASN A C 1
ATOM 645 O O . ASN A 1 83 ? 23.818 2.885 -15.642 1.00 89.31 83 ASN A O 1
ATOM 649 N N . SER A 1 84 ? 22.610 4.178 -17.043 1.00 90.75 84 SER A N 1
ATOM 650 C CA . SER A 1 84 ? 21.395 3.372 -17.036 1.00 90.75 84 SER A CA 1
ATOM 651 C C . SER A 1 84 ? 20.584 3.577 -18.312 1.00 90.75 84 SER A C 1
ATOM 653 O O . SER A 1 84 ? 20.707 4.606 -18.976 1.00 90.75 84 SER A O 1
ATOM 655 N N . CYS A 1 85 ? 19.712 2.635 -18.647 1.00 87.38 85 CYS A N 1
ATOM 656 C CA . CYS A 1 85 ? 18.715 2.839 -19.692 1.00 87.38 85 CYS A CA 1
ATOM 657 C C . CYS A 1 85 ? 17.372 2.226 -19.312 1.00 87.38 85 CYS A C 1
ATOM 659 O O . CYS A 1 85 ? 17.294 1.296 -18.507 1.00 87.38 85 CYS A O 1
ATOM 661 N N . ASP A 1 86 ? 16.324 2.757 -19.930 1.00 84.62 86 ASP A N 1
ATOM 662 C CA . ASP A 1 86 ? 15.030 2.097 -20.004 1.00 84.62 86 ASP A CA 1
ATOM 663 C C . ASP A 1 86 ? 15.076 1.166 -21.214 1.00 84.62 86 ASP A C 1
ATOM 665 O O . ASP A 1 86 ? 15.420 1.608 -22.311 1.00 84.62 86 ASP A O 1
ATOM 669 N N . PHE A 1 87 ? 14.762 -0.117 -21.047 1.00 79.81 87 PHE A N 1
ATOM 670 C CA . PHE A 1 87 ? 14.730 -1.025 -22.190 1.00 79.81 87 PHE A CA 1
ATOM 671 C C . PHE A 1 87 ? 13.596 -2.040 -22.095 1.00 79.81 87 PHE A C 1
ATOM 673 O O . PHE A 1 87 ? 13.215 -2.514 -21.020 1.00 79.81 87 PHE A O 1
ATOM 680 N N . LYS A 1 88 ? 13.032 -2.348 -23.264 1.00 80.38 88 LYS A N 1
ATOM 681 C CA . LYS A 1 88 ? 11.967 -3.333 -23.434 1.00 80.38 88 LYS A CA 1
ATOM 682 C C . LYS A 1 88 ? 12.584 -4.701 -23.694 1.00 80.38 88 LYS A C 1
ATOM 684 O O . LYS A 1 88 ? 13.578 -4.807 -24.411 1.00 80.38 88 LYS A O 1
ATOM 689 N N . PHE A 1 89 ? 11.977 -5.755 -23.164 1.00 74.06 89 PHE A N 1
ATOM 690 C CA . PHE A 1 89 ? 12.437 -7.130 -23.378 1.00 74.06 89 PHE A CA 1
ATOM 691 C C . PHE A 1 89 ? 11.279 -8.075 -23.722 1.00 74.06 89 PHE A C 1
ATOM 693 O O . PHE A 1 89 ? 10.098 -7.719 -23.604 1.00 74.06 89 PHE A O 1
ATOM 700 N N . ASN A 1 90 ? 11.628 -9.262 -24.224 1.00 68.56 90 ASN A N 1
ATOM 701 C CA . ASN A 1 90 ? 10.674 -10.322 -24.558 1.00 68.56 90 ASN A CA 1
ATOM 702 C C . ASN A 1 90 ? 10.222 -11.068 -23.295 1.00 68.56 90 ASN A C 1
ATOM 704 O O . ASN A 1 90 ? 10.963 -11.162 -22.316 1.00 68.56 90 ASN A O 1
ATOM 708 N N . LYS A 1 91 ? 8.996 -11.600 -23.303 1.00 65.56 91 LYS A N 1
ATOM 709 C CA . LYS A 1 91 ? 8.306 -12.126 -22.112 1.00 65.56 91 LYS A CA 1
ATOM 710 C C . LYS A 1 91 ? 8.880 -13.450 -21.562 1.00 65.56 91 LYS A C 1
ATOM 712 O O . LYS A 1 91 ? 8.249 -14.065 -20.708 1.00 65.56 91 LYS A O 1
ATOM 717 N N . ASP A 1 92 ? 10.072 -13.884 -21.952 1.00 60.12 92 ASP A N 1
ATOM 718 C CA . ASP A 1 92 ? 10.353 -15.327 -21.935 1.00 60.12 92 ASP A CA 1
ATOM 719 C C . ASP A 1 92 ? 11.331 -15.794 -20.839 1.00 60.12 92 ASP A C 1
ATOM 721 O O . ASP A 1 92 ? 11.446 -16.993 -20.613 1.00 60.12 92 ASP A O 1
ATOM 725 N N . ALA A 1 93 ? 11.972 -14.892 -20.077 1.00 53.88 93 ALA A N 1
ATOM 726 C CA . ALA A 1 93 ? 12.875 -15.298 -18.979 1.00 53.88 93 ALA A CA 1
ATOM 727 C C . ALA A 1 93 ? 12.694 -14.529 -17.656 1.00 53.88 93 ALA A C 1
ATOM 729 O O . ALA A 1 93 ? 12.755 -15.120 -16.582 1.00 53.88 93 ALA A O 1
ATOM 730 N N . VAL A 1 94 ? 12.429 -13.218 -17.716 1.00 60.94 94 VAL A N 1
ATOM 731 C CA . VAL A 1 94 ? 12.341 -12.332 -16.528 1.00 60.94 94 VAL A CA 1
ATOM 732 C C . VAL A 1 94 ? 10.936 -11.739 -16.352 1.00 60.94 94 VAL A C 1
ATOM 734 O O . VAL A 1 94 ? 10.647 -11.005 -15.407 1.00 60.94 94 VAL A O 1
ATOM 737 N N . SER A 1 95 ? 10.020 -12.080 -17.261 1.00 55.88 95 SER A N 1
ATOM 738 C CA . SER A 1 95 ? 8.678 -11.502 -17.332 1.00 55.88 95 SER A CA 1
ATOM 739 C C . SER A 1 95 ? 7.881 -11.679 -16.053 1.00 55.88 95 SER A C 1
ATOM 741 O O . SER A 1 95 ? 7.258 -10.720 -15.633 1.00 55.88 95 SER A O 1
ATOM 743 N N . LYS A 1 96 ? 7.973 -12.823 -15.362 1.00 58.59 96 LYS A N 1
ATOM 744 C CA . LYS A 1 96 ? 7.263 -13.039 -14.088 1.00 58.59 96 LYS A CA 1
ATOM 745 C C . LYS A 1 96 ? 7.616 -12.003 -13.012 1.00 58.59 96 LYS A C 1
ATOM 747 O O . LYS A 1 96 ? 6.809 -11.752 -12.126 1.00 58.59 96 LYS A O 1
ATOM 752 N N . VAL A 1 97 ? 8.809 -11.408 -13.078 1.00 59.41 97 VAL A N 1
ATOM 753 C CA . VAL A 1 97 ? 9.314 -10.454 -12.077 1.00 59.41 97 VAL A CA 1
ATOM 754 C C . VAL A 1 97 ? 8.935 -9.005 -12.419 1.00 59.41 97 VAL A C 1
ATOM 756 O O . VAL A 1 97 ? 8.814 -8.185 -11.507 1.00 59.41 97 VAL A O 1
ATOM 759 N N . PHE A 1 98 ? 8.720 -8.694 -13.704 1.00 61.53 98 PHE A N 1
ATOM 760 C CA . PHE A 1 98 ? 8.533 -7.326 -14.215 1.00 61.53 98 PHE A CA 1
ATOM 761 C C . PHE A 1 98 ? 7.288 -7.138 -15.102 1.00 61.53 98 PHE A C 1
ATOM 763 O O . PHE A 1 98 ? 7.100 -6.067 -15.671 1.00 61.53 98 PHE A O 1
ATOM 770 N N . SER A 1 99 ? 6.426 -8.144 -15.256 1.00 55.16 99 SER A N 1
ATOM 771 C CA . SER A 1 99 ? 5.207 -8.024 -16.055 1.00 55.16 99 SER A CA 1
ATOM 772 C C . SER A 1 99 ? 4.128 -7.278 -15.277 1.00 55.16 99 SER A C 1
ATOM 774 O O . SER A 1 99 ? 3.596 -7.796 -14.298 1.00 55.16 99 SER A O 1
ATOM 776 N N . ASP A 1 100 ? 3.757 -6.093 -15.753 1.00 50.53 100 ASP A N 1
ATOM 777 C CA . ASP A 1 100 ? 2.564 -5.364 -15.308 1.00 50.53 100 ASP A CA 1
ATOM 778 C C . ASP A 1 100 ? 1.313 -5.671 -16.155 1.00 50.53 100 ASP A C 1
ATOM 780 O O . ASP A 1 100 ? 0.260 -5.072 -15.951 1.00 50.53 100 ASP A O 1
ATOM 784 N N . GLY A 1 101 ? 1.419 -6.624 -17.088 1.00 50.34 101 GLY A N 1
ATOM 785 C CA . GLY A 1 101 ? 0.339 -7.044 -17.980 1.00 50.34 101 GLY A CA 1
ATOM 786 C C . GLY A 1 101 ? 0.294 -6.308 -19.323 1.00 50.34 101 GLY A C 1
ATOM 787 O O . GLY A 1 101 ? -0.318 -6.835 -20.248 1.00 50.34 101 GLY A O 1
ATOM 788 N N . THR A 1 102 ? 0.988 -5.174 -19.482 1.00 52.06 102 THR A N 1
ATOM 789 C CA . THR A 1 102 ? 0.915 -4.354 -20.709 1.00 52.06 102 THR A CA 1
ATOM 790 C C . THR A 1 102 ? 2.191 -4.375 -21.545 1.00 52.06 102 THR A C 1
ATOM 792 O O . THR A 1 102 ? 2.118 -4.661 -22.737 1.00 52.06 102 THR A O 1
ATOM 795 N N . ASP A 1 103 ? 3.365 -4.186 -20.937 1.00 60.25 103 ASP A N 1
ATOM 796 C CA . ASP A 1 103 ? 4.651 -4.226 -21.637 1.00 60.25 103 ASP A CA 1
ATOM 797 C C . ASP A 1 103 ? 5.789 -4.588 -20.670 1.00 60.25 103 ASP A C 1
ATOM 799 O O . ASP A 1 103 ? 5.870 -4.079 -19.558 1.00 60.25 103 ASP A O 1
ATOM 803 N N . SER A 1 104 ? 6.700 -5.476 -21.077 1.00 67.81 104 SER A N 1
ATOM 804 C CA . SER A 1 104 ? 7.890 -5.804 -20.279 1.00 67.81 104 SER A CA 1
ATOM 805 C C . SER A 1 104 ? 8.949 -4.708 -20.424 1.00 67.81 104 SER A C 1
ATOM 807 O O . SER A 1 104 ? 9.778 -4.763 -21.335 1.00 67.81 104 SER A O 1
ATOM 809 N N . LEU A 1 105 ? 8.888 -3.712 -19.538 1.00 75.06 105 LEU A N 1
ATOM 810 C CA . LEU A 1 105 ? 9.853 -2.619 -19.406 1.00 75.06 105 LEU A CA 1
ATOM 811 C C . LEU A 1 105 ? 10.647 -2.776 -18.102 1.00 75.06 105 LEU A C 1
ATOM 813 O O . LEU A 1 105 ? 10.086 -3.088 -17.051 1.00 75.06 105 LEU A O 1
ATOM 817 N N . ALA A 1 106 ? 11.958 -2.561 -18.167 1.00 81.62 106 ALA A N 1
ATOM 818 C CA . ALA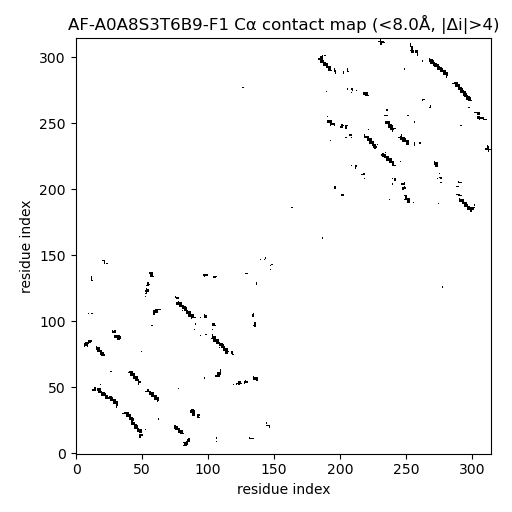 A 1 106 ? 12.816 -2.503 -16.991 1.00 81.62 106 ALA A CA 1
ATOM 819 C C . ALA A 1 106 ? 13.872 -1.408 -17.143 1.00 81.62 106 ALA A C 1
ATOM 821 O O . ALA A 1 106 ? 14.222 -0.992 -18.248 1.00 81.62 106 ALA A O 1
ATOM 822 N N . VAL A 1 107 ? 14.413 -0.985 -16.004 1.00 87.62 107 VAL A N 1
ATOM 823 C CA . VAL A 1 107 ? 15.623 -0.169 -15.949 1.00 87.62 107 VAL A CA 1
ATOM 824 C C . VAL A 1 107 ? 16.826 -1.099 -15.866 1.00 87.62 107 VAL A C 1
ATOM 826 O O . VAL A 1 107 ? 16.897 -1.912 -14.941 1.00 87.62 107 VAL A O 1
ATOM 829 N N . LEU A 1 108 ? 17.774 -0.952 -16.791 1.00 89.00 108 LEU A N 1
ATOM 830 C CA . LEU A 1 108 ? 19.103 -1.551 -16.701 1.00 89.00 108 LEU A CA 1
ATOM 831 C C . LEU A 1 108 ? 20.084 -0.539 -16.121 1.00 89.00 108 LEU A C 1
ATOM 833 O O . LEU A 1 108 ? 20.236 0.555 -16.652 1.00 89.00 108 LEU A O 1
ATOM 837 N N . ILE A 1 109 ? 20.799 -0.932 -15.076 1.00 91.38 109 ILE A N 1
ATOM 838 C CA . ILE A 1 109 ? 21.953 -0.220 -14.535 1.00 91.38 109 ILE A CA 1
ATOM 839 C C . ILE A 1 109 ? 23.191 -1.034 -14.897 1.00 91.38 109 ILE A C 1
ATOM 841 O O . ILE A 1 109 ? 23.327 -2.172 -14.451 1.00 91.38 109 ILE A O 1
ATOM 845 N N . TRP A 1 110 ? 24.111 -0.470 -15.676 1.00 90.06 110 TRP A N 1
ATOM 846 C CA . TRP A 1 110 ? 25.366 -1.159 -16.015 1.00 90.06 110 TRP A CA 1
ATOM 847 C C . TRP A 1 110 ? 26.618 -0.468 -15.484 1.00 90.06 110 TRP A C 1
ATOM 849 O O . TRP A 1 110 ? 27.698 -1.050 -15.545 1.00 90.06 110 TRP A O 1
ATOM 859 N N . SER A 1 111 ? 26.504 0.751 -14.947 1.00 89.81 111 SER A N 1
ATOM 860 C CA . SER A 1 111 ? 27.626 1.424 -14.294 1.00 89.81 111 SER A CA 1
ATOM 861 C C . SER A 1 111 ? 27.158 2.324 -13.155 1.00 89.81 111 SER A C 1
ATOM 863 O O . SER A 1 111 ? 26.136 3.012 -13.247 1.00 89.81 111 SER A O 1
ATOM 865 N N . PHE A 1 112 ? 27.912 2.288 -12.061 1.00 92.62 112 PHE A N 1
ATOM 866 C CA . PHE A 1 112 ? 27.647 3.030 -10.838 1.00 92.62 112 PHE A CA 1
ATOM 867 C C . PHE A 1 112 ? 28.932 3.185 -10.019 1.00 92.62 112 PHE A C 1
ATOM 869 O O . PHE A 1 112 ? 29.903 2.452 -10.208 1.00 92.62 112 PHE A O 1
ATOM 876 N N . VAL A 1 113 ? 28.910 4.119 -9.073 1.00 91.19 113 VAL A N 1
ATOM 877 C CA . VAL A 1 113 ? 29.961 4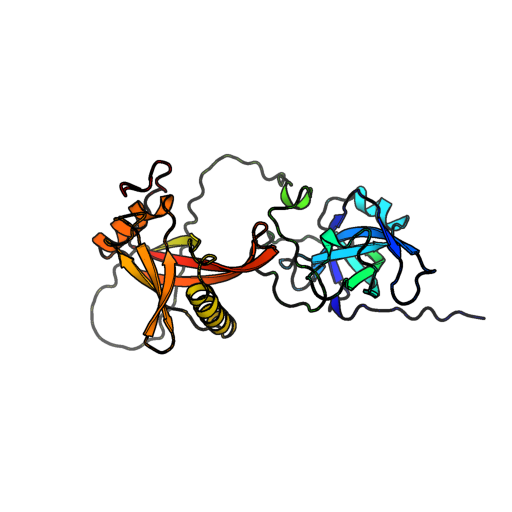.346 -8.078 1.00 91.19 113 VAL A CA 1
ATOM 878 C C . VAL A 1 113 ? 29.349 4.191 -6.689 1.00 91.19 113 VAL A C 1
ATOM 880 O O . VAL A 1 113 ? 28.283 4.737 -6.418 1.00 91.19 113 VAL A O 1
ATOM 883 N N . MET A 1 114 ? 30.004 3.444 -5.800 1.00 90.56 114 MET A N 1
ATOM 884 C CA . MET A 1 114 ? 29.585 3.365 -4.397 1.00 90.56 114 MET A CA 1
ATOM 885 C C . MET A 1 114 ? 29.976 4.643 -3.659 1.00 90.56 114 MET A C 1
ATOM 887 O O . MET A 1 114 ? 31.119 5.086 -3.760 1.00 90.56 114 MET A O 1
ATOM 891 N N . ILE A 1 115 ? 29.055 5.198 -2.874 1.00 89.75 115 ILE A N 1
ATOM 892 C CA . ILE A 1 115 ? 29.338 6.320 -1.979 1.00 89.75 115 ILE A CA 1
ATOM 893 C C . ILE A 1 115 ? 29.656 5.746 -0.587 1.00 89.75 115 ILE A C 1
ATOM 895 O O . ILE A 1 115 ? 28.747 5.254 0.090 1.00 89.75 115 ILE A O 1
ATOM 899 N N . PRO A 1 116 ? 30.928 5.768 -0.144 1.00 86.81 116 PRO A N 1
ATOM 900 C CA . PRO A 1 116 ? 31.319 5.187 1.136 1.00 86.81 116 PRO A CA 1
ATOM 901 C C . PRO A 1 116 ? 30.749 5.981 2.319 1.00 86.81 116 PRO A C 1
ATOM 903 O O . PRO A 1 116 ? 30.548 7.190 2.242 1.00 86.81 116 PRO A O 1
ATOM 906 N N . GLY A 1 117 ? 30.510 5.293 3.440 1.00 81.88 117 GLY A N 1
ATOM 907 C CA . GLY A 1 117 ? 30.106 5.917 4.708 1.00 81.88 117 GLY A CA 1
ATOM 908 C C . GLY A 1 117 ? 28.648 6.384 4.787 1.00 81.88 117 GLY A C 1
ATOM 909 O O . GLY A 1 117 ? 28.226 6.881 5.830 1.00 81.88 117 GLY A O 1
ATOM 910 N N . ALA A 1 118 ? 27.857 6.208 3.727 1.00 83.94 118 ALA A N 1
ATOM 911 C CA . ALA A 1 118 ? 26.441 6.544 3.739 1.00 83.94 118 ALA A CA 1
ATOM 912 C C . ALA A 1 118 ? 25.655 5.586 4.653 1.00 83.94 118 ALA A C 1
ATOM 914 O O . ALA A 1 118 ? 25.761 4.367 4.534 1.00 83.94 118 ALA A O 1
ATOM 915 N N . GLN A 1 119 ? 24.836 6.140 5.549 1.00 80.69 119 GLN A N 1
ATOM 916 C CA . GLN A 1 119 ? 23.960 5.371 6.434 1.00 80.69 119 GLN A CA 1
ATOM 917 C C . GLN A 1 119 ? 22.506 5.776 6.223 1.00 80.69 119 GLN A C 1
ATOM 919 O O . GLN A 1 119 ? 22.170 6.960 6.267 1.00 80.69 119 GLN A O 1
ATOM 924 N N . LEU A 1 120 ? 21.631 4.787 6.051 1.00 79.12 120 LEU A N 1
ATOM 925 C CA . LEU A 1 120 ? 20.194 5.013 6.014 1.00 79.12 120 LEU A CA 1
ATOM 926 C C . LEU A 1 120 ? 19.612 4.848 7.424 1.00 79.12 120 LEU A C 1
ATOM 928 O O . LEU A 1 120 ? 19.568 3.742 7.954 1.00 79.12 120 LEU A O 1
ATOM 932 N N . ARG A 1 121 ? 19.157 5.949 8.033 1.00 66.69 121 ARG A N 1
ATOM 933 C CA . ARG A 1 121 ? 18.581 5.970 9.395 1.00 66.69 121 ARG A CA 1
ATOM 934 C C . ARG A 1 121 ? 17.059 5.791 9.435 1.00 66.69 121 ARG A C 1
ATOM 936 O O . ARG A 1 121 ? 16.419 6.215 10.391 1.00 66.69 121 ARG A O 1
ATOM 943 N N . SER A 1 122 ? 16.463 5.200 8.405 1.00 57.88 122 SER A N 1
ATOM 944 C CA . SER A 1 122 ? 15.014 5.007 8.327 1.00 57.88 122 SER A CA 1
ATOM 945 C C . SER A 1 122 ? 14.654 3.542 8.108 1.00 57.88 122 SER A C 1
ATOM 947 O O . SER A 1 122 ? 15.258 2.848 7.287 1.00 57.88 122 SER A O 1
ATOM 949 N N . GLN A 1 123 ? 13.649 3.068 8.849 1.00 52.62 123 GLN A N 1
ATOM 950 C CA . GLN A 1 123 ? 13.008 1.792 8.548 1.00 52.62 123 GLN A CA 1
ATOM 951 C C . GLN A 1 123 ? 12.251 1.913 7.219 1.00 52.62 123 GLN A C 1
ATOM 953 O O . GLN A 1 123 ? 11.631 2.951 6.981 1.00 52.62 123 GLN A O 1
ATOM 958 N N . PRO A 1 124 ? 12.284 0.888 6.348 1.00 51.16 124 PRO A N 1
ATOM 959 C CA . PRO A 1 124 ? 11.405 0.845 5.189 1.00 51.16 124 PRO A CA 1
ATOM 960 C C . PRO A 1 124 ? 9.951 0.930 5.641 1.00 51.16 124 PRO A C 1
ATOM 962 O O . PRO A 1 124 ? 9.457 0.049 6.335 1.00 51.16 124 PRO A O 1
ATOM 965 N N . ASP A 1 125 ? 9.268 1.985 5.222 1.00 44.59 125 ASP A N 1
ATOM 966 C CA . ASP A 1 125 ? 7.841 2.131 5.446 1.00 44.59 125 ASP A CA 1
ATOM 967 C C . ASP A 1 125 ? 7.131 1.171 4.487 1.00 44.59 125 ASP A C 1
ATOM 969 O O . ASP A 1 125 ? 7.335 1.224 3.271 1.00 44.59 125 ASP A O 1
ATOM 973 N N . HIS A 1 126 ? 6.329 0.256 5.029 1.00 43.97 126 HIS A N 1
ATOM 974 C CA . HIS A 1 126 ? 5.720 -0.863 4.300 1.00 43.97 126 HIS A CA 1
ATOM 975 C C . HIS A 1 126 ? 4.737 -0.443 3.186 1.00 43.97 126 HIS A C 1
ATOM 977 O O . HIS A 1 126 ? 4.070 -1.301 2.609 1.00 43.97 126 HIS A O 1
ATOM 983 N N . CYS A 1 127 ? 4.543 0.852 2.909 1.00 40.31 127 CYS A N 1
ATOM 984 C CA . CYS A 1 127 ? 3.246 1.305 2.402 1.00 40.31 127 CYS A CA 1
ATOM 985 C C . CYS A 1 127 ? 3.215 2.387 1.312 1.00 40.31 127 CYS A C 1
ATOM 987 O O . CYS A 1 127 ? 2.113 2.736 0.904 1.00 40.31 127 CYS A O 1
ATOM 989 N N . ASN A 1 128 ? 4.326 2.881 0.754 1.00 37.84 128 ASN A N 1
ATOM 990 C CA . ASN A 1 128 ? 4.251 3.985 -0.227 1.00 37.84 128 ASN A CA 1
ATOM 991 C C . ASN A 1 128 ? 4.959 3.711 -1.559 1.00 37.84 128 ASN A C 1
ATOM 993 O O . ASN A 1 128 ? 5.758 4.507 -2.042 1.00 37.84 128 ASN A O 1
ATOM 997 N N . ALA A 1 129 ? 4.638 2.599 -2.215 1.00 40.59 129 ALA A N 1
ATOM 998 C CA . ALA A 1 129 ? 5.097 2.353 -3.577 1.00 40.59 129 ALA A CA 1
ATOM 999 C C . ALA A 1 129 ? 4.046 2.799 -4.605 1.00 40.59 129 ALA A C 1
ATOM 1001 O O . ALA A 1 129 ? 3.361 1.983 -5.212 1.00 40.59 129 ALA A O 1
ATOM 1002 N N . VAL A 1 130 ? 3.920 4.108 -4.812 1.00 39.78 130 VAL A N 1
ATOM 1003 C CA . VAL A 1 130 ? 3.100 4.669 -5.893 1.00 39.78 130 VAL A CA 1
ATOM 1004 C C . VAL A 1 130 ? 3.916 5.723 -6.654 1.00 39.78 130 VAL A C 1
ATOM 1006 O O . VAL A 1 130 ? 4.593 6.545 -6.04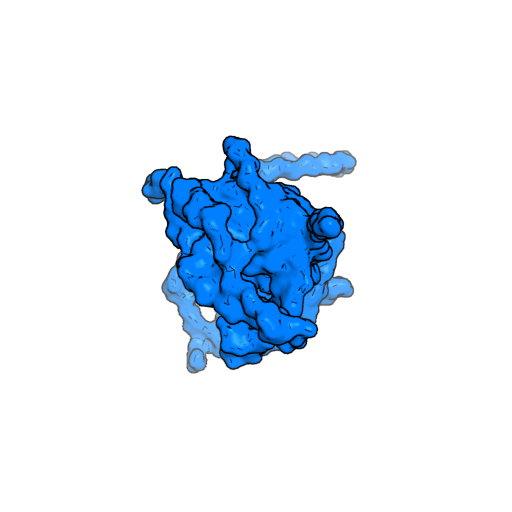7 1.00 39.78 130 VAL A O 1
ATOM 1009 N N . ASP A 1 131 ? 3.857 5.621 -7.984 1.00 42.97 131 ASP A N 1
ATOM 1010 C CA . ASP A 1 131 ? 4.238 6.598 -9.015 1.00 42.97 131 ASP A CA 1
ATOM 1011 C C . ASP A 1 131 ? 5.737 6.808 -9.314 1.00 42.97 131 ASP A C 1
ATOM 1013 O O . ASP A 1 131 ? 6.300 7.883 -9.129 1.00 42.97 131 ASP A O 1
ATOM 1017 N N . LEU A 1 132 ? 6.370 5.778 -9.891 1.00 41.22 132 LEU A N 1
ATOM 1018 C CA . LEU A 1 132 ? 7.293 5.998 -11.015 1.00 41.22 132 LEU A CA 1
ATOM 1019 C C . LEU A 1 132 ? 6.770 5.168 -12.204 1.00 41.22 132 LEU A C 1
ATOM 1021 O O . LEU A 1 132 ? 6.664 3.948 -12.051 1.00 41.22 132 LEU A O 1
ATOM 1025 N N . PRO A 1 133 ? 6.361 5.786 -13.328 1.00 44.22 133 PRO A N 1
ATOM 1026 C CA . PRO A 1 133 ? 5.894 5.047 -14.499 1.00 44.22 133 PRO A CA 1
ATOM 1027 C C . PRO A 1 133 ? 7.002 4.111 -15.002 1.00 44.22 133 PRO A C 1
ATOM 1029 O O . PRO A 1 133 ? 8.167 4.494 -15.029 1.00 44.22 133 PRO A O 1
ATOM 1032 N N . GLY A 1 134 ? 6.646 2.875 -15.362 1.00 48.69 134 GLY A N 1
ATOM 1033 C CA . GLY A 1 134 ? 7.574 1.933 -15.997 1.00 48.69 134 GLY A CA 1
ATOM 1034 C C . GLY A 1 134 ? 8.436 1.067 -15.071 1.00 48.69 134 GLY A C 1
ATOM 1035 O O . GLY A 1 134 ? 9.271 0.318 -15.570 1.00 48.69 134 GLY A O 1
ATOM 1036 N N . MET A 1 135 ? 8.247 1.120 -13.744 1.00 55.28 135 MET A N 1
ATOM 1037 C CA . MET A 1 135 ? 8.975 0.252 -12.807 1.00 55.28 135 MET A CA 1
ATOM 1038 C C . MET A 1 135 ? 8.032 -0.606 -11.955 1.00 55.28 135 MET A C 1
ATOM 1040 O O . MET A 1 135 ? 7.209 -0.055 -11.215 1.00 55.28 135 MET A O 1
ATOM 1044 N N . PRO A 1 136 ? 8.163 -1.945 -11.972 1.00 55.22 136 PRO A N 1
ATOM 1045 C CA . PRO A 1 136 ? 7.337 -2.807 -11.144 1.00 55.22 136 PRO A CA 1
ATOM 1046 C C . PRO A 1 136 ? 7.633 -2.562 -9.661 1.00 55.22 136 PRO A C 1
ATOM 1048 O O . PRO A 1 136 ? 8.774 -2.589 -9.187 1.00 55.22 136 PRO A O 1
ATOM 1051 N N . VAL A 1 137 ? 6.558 -2.309 -8.920 1.00 55.03 137 VAL A N 1
ATOM 1052 C CA . VAL A 1 137 ? 6.567 -2.271 -7.460 1.00 55.03 137 VAL A CA 1
ATOM 1053 C C . VAL A 1 137 ? 6.839 -3.678 -6.937 1.00 55.03 137 VAL A C 1
ATOM 1055 O O . VAL A 1 137 ? 6.212 -4.636 -7.383 1.00 55.03 137 VAL A O 1
ATOM 1058 N N . CYS A 1 138 ? 7.770 -3.788 -5.991 1.00 50.75 138 CYS A N 1
ATOM 1059 C CA . CYS A 1 138 ? 8.061 -5.040 -5.304 1.00 50.75 138 CYS A CA 1
ATOM 1060 C C . CYS A 1 138 ? 6.873 -5.402 -4.395 1.00 50.75 138 CYS A C 1
ATOM 1062 O O . CYS A 1 138 ? 6.557 -4.627 -3.492 1.00 50.75 138 CYS A O 1
ATOM 1064 N N . ASP A 1 139 ? 6.214 -6.538 -4.640 1.00 51.94 139 ASP A N 1
ATOM 1065 C CA . ASP A 1 139 ? 5.184 -7.067 -3.739 1.00 51.94 139 ASP A CA 1
ATOM 1066 C C . ASP A 1 139 ? 5.869 -7.817 -2.584 1.00 51.94 139 ASP A C 1
ATOM 1068 O O . ASP A 1 139 ? 6.708 -8.692 -2.818 1.00 51.94 139 ASP A O 1
ATOM 1072 N N . TYR A 1 140 ? 5.592 -7.416 -1.342 1.00 49.31 140 TYR A N 1
ATOM 1073 C CA . TYR A 1 140 ? 6.385 -7.813 -0.170 1.00 49.31 140 TYR A CA 1
ATOM 1074 C C . TYR A 1 140 ? 6.125 -9.256 0.291 1.00 49.31 140 TYR A C 1
ATOM 1076 O O . TYR A 1 140 ? 6.970 -9.822 0.982 1.00 49.31 140 TYR A O 1
ATOM 1084 N N . GLU A 1 141 ? 5.002 -9.865 -0.103 1.00 42.12 141 GLU A N 1
ATOM 1085 C CA . GLU A 1 141 ? 4.623 -11.220 0.332 1.00 42.12 141 GLU A CA 1
ATOM 1086 C C . GLU A 1 141 ? 5.248 -12.347 -0.517 1.00 42.12 141 GLU A C 1
ATOM 1088 O O . GLU A 1 141 ? 5.330 -13.481 -0.055 1.00 42.12 141 GLU A O 1
ATOM 1093 N N . ASP A 1 142 ? 5.776 -12.046 -1.711 1.00 42.38 142 ASP A N 1
ATOM 1094 C CA . ASP A 1 142 ? 6.399 -13.031 -2.620 1.00 42.38 142 ASP A CA 1
ATOM 1095 C C . ASP A 1 142 ? 7.943 -13.060 -2.535 1.00 42.38 142 ASP A C 1
ATOM 1097 O O . ASP A 1 142 ? 8.625 -13.664 -3.366 1.00 42.38 142 ASP A O 1
ATOM 1101 N N . LEU A 1 143 ? 8.534 -12.393 -1.539 1.00 50.09 143 LEU A N 1
ATOM 1102 C CA . LEU A 1 143 ? 9.982 -12.202 -1.451 1.00 50.09 143 LEU A CA 1
ATOM 1103 C C . LEU A 1 143 ? 10.667 -13.195 -0.506 1.00 50.09 143 LEU A C 1
ATOM 1105 O O . LEU A 1 143 ? 10.672 -13.039 0.712 1.00 50.09 143 LEU A O 1
ATOM 1109 N N . ASN A 1 144 ? 11.430 -14.114 -1.095 1.00 49.50 144 ASN A N 1
ATOM 1110 C CA . ASN A 1 144 ? 12.565 -14.768 -0.439 1.00 49.50 144 ASN A CA 1
ATOM 1111 C C . ASN A 1 144 ? 13.834 -13.875 -0.433 1.00 49.50 144 ASN A C 1
ATOM 1113 O O . ASN A 1 144 ? 14.942 -14.407 -0.403 1.00 49.50 144 ASN A O 1
ATOM 1117 N N . CYS A 1 145 ? 13.728 -12.532 -0.470 1.00 51.81 145 CYS A N 1
ATOM 1118 C CA . CYS A 1 145 ? 14.928 -11.684 -0.348 1.00 51.81 145 CYS A CA 1
ATOM 1119 C C . CYS A 1 145 ? 15.344 -11.493 1.121 1.00 51.81 145 CYS A C 1
ATOM 1121 O O . CYS A 1 145 ? 14.525 -11.231 2.007 1.00 51.81 145 CYS A O 1
ATOM 1123 N N . SER A 1 146 ? 16.654 -11.546 1.368 1.00 53.94 146 SER A N 1
ATOM 1124 C CA . SER A 1 146 ? 17.290 -11.235 2.652 1.00 53.94 146 SER A CA 1
ATOM 1125 C C . SER A 1 146 ? 17.025 -9.809 3.149 1.00 53.94 146 SER A C 1
ATOM 1127 O O . SER A 1 146 ? 17.158 -9.563 4.339 1.00 53.94 146 SER A O 1
ATOM 1129 N N . CYS A 1 147 ? 16.598 -8.875 2.290 1.00 55.31 147 CYS A N 1
ATOM 1130 C CA . CYS A 1 147 ? 16.191 -7.528 2.708 1.00 55.31 147 CYS A CA 1
ATOM 1131 C C . CYS A 1 147 ? 14.828 -7.486 3.425 1.00 55.31 147 CYS A C 1
ATOM 1133 O O . CYS A 1 147 ? 14.529 -6.495 4.086 1.00 55.31 147 CYS A O 1
ATOM 1135 N N . VAL A 1 148 ? 14.015 -8.544 3.293 1.00 50.09 148 VAL A N 1
ATOM 1136 C CA . VAL A 1 148 ? 12.709 -8.703 3.961 1.00 50.09 148 VAL A CA 1
ATOM 1137 C C . VAL A 1 148 ? 12.824 -9.646 5.158 1.00 50.09 148 VAL A C 1
ATOM 1139 O O . VAL A 1 148 ? 12.230 -9.396 6.199 1.00 50.09 148 VAL A O 1
ATOM 1142 N N . ARG A 1 149 ? 13.631 -10.711 5.028 1.00 39.97 149 ARG A N 1
ATOM 1143 C CA . ARG A 1 149 ? 13.918 -11.674 6.110 1.00 39.97 149 ARG A CA 1
ATOM 1144 C C . ARG A 1 149 ? 15.059 -11.261 7.033 1.00 39.97 149 ARG A C 1
ATOM 1146 O O . ARG A 1 149 ? 15.359 -11.988 7.974 1.00 39.97 149 ARG A O 1
ATOM 1153 N N . GLY A 1 150 ? 15.722 -10.146 6.742 1.00 35.38 150 GLY A N 1
ATOM 1154 C CA . GLY A 1 150 ? 16.768 -9.594 7.580 1.00 35.38 150 GLY A CA 1
ATOM 1155 C C . GLY A 1 150 ? 16.177 -9.218 8.925 1.00 35.38 150 GLY A C 1
ATOM 1156 O O . GLY A 1 150 ? 15.702 -8.100 9.102 1.00 35.38 150 GLY A O 1
ATOM 1157 N N . THR A 1 151 ? 16.251 -10.157 9.869 1.00 32.34 151 THR A N 1
ATOM 1158 C CA . THR A 1 151 ? 16.623 -9.873 11.247 1.00 32.34 151 THR A CA 1
ATOM 1159 C C . THR A 1 151 ? 17.742 -8.854 11.178 1.00 32.34 151 THR A C 1
ATOM 1161 O O . THR A 1 151 ? 18.917 -9.178 10.988 1.00 32.34 151 THR A O 1
ATOM 1164 N N . SER A 1 152 ? 17.356 -7.592 11.273 1.00 30.48 152 SER A N 1
ATOM 1165 C CA . SER A 1 152 ? 18.238 -6.620 11.849 1.00 30.48 152 SER A CA 1
ATOM 1166 C C . SER A 1 152 ? 18.759 -7.249 13.132 1.00 30.48 152 SER A C 1
ATOM 1168 O O . SER A 1 152 ? 18.016 -7.814 13.936 1.00 30.48 152 SER A O 1
ATOM 1170 N N . ILE A 1 153 ? 20.071 -7.187 13.290 1.00 31.91 153 ILE A N 1
ATOM 1171 C CA . ILE A 1 153 ? 20.737 -7.320 14.573 1.00 31.91 153 ILE A CA 1
ATOM 1172 C C . ILE A 1 153 ? 20.324 -6.078 15.384 1.00 31.91 153 ILE A C 1
ATOM 1174 O O . ILE A 1 153 ? 21.103 -5.171 15.641 1.00 31.91 153 ILE A O 1
ATOM 1178 N N . PHE A 1 154 ? 19.039 -5.994 15.700 1.00 28.73 154 PHE A N 1
ATOM 1179 C CA . PHE A 1 154 ? 18.520 -5.330 16.868 1.00 28.73 154 PHE A CA 1
ATOM 1180 C C . PHE A 1 154 ? 18.060 -6.492 17.719 1.00 28.73 154 PHE A C 1
ATOM 1182 O O . PHE A 1 154 ? 17.161 -7.229 17.320 1.00 28.73 154 PHE A O 1
ATOM 1189 N N . SER A 1 155 ? 18.747 -6.713 18.836 1.00 22.31 155 SER A N 1
ATOM 1190 C CA . SER A 1 155 ? 18.334 -7.672 19.845 1.00 22.31 155 SER A CA 1
ATOM 1191 C C . SER A 1 155 ? 16.828 -7.552 20.049 1.00 22.31 155 SER A C 1
ATOM 1193 O O . SER A 1 155 ? 16.346 -6.565 20.602 1.00 22.31 155 SER A O 1
ATOM 1195 N N . THR A 1 156 ? 16.078 -8.549 19.590 1.00 23.95 156 THR A N 1
ATOM 1196 C CA . THR A 1 156 ? 14.725 -8.793 20.060 1.00 23.95 156 THR A CA 1
ATOM 1197 C C . THR A 1 156 ? 14.865 -9.258 21.499 1.00 23.95 156 THR A C 1
ATOM 1199 O O . THR A 1 156 ? 14.829 -10.450 21.793 1.00 23.95 156 THR A O 1
ATOM 1202 N N . THR A 1 157 ? 15.033 -8.313 22.421 1.00 23.38 157 THR A N 1
ATOM 1203 C CA . THR A 1 157 ? 14.300 -8.446 23.671 1.00 23.38 157 THR A CA 1
ATOM 1204 C C . THR A 1 157 ? 12.840 -8.369 23.272 1.00 23.38 157 THR A C 1
ATOM 1206 O O . THR A 1 157 ? 12.347 -7.323 22.853 1.00 23.38 157 THR A O 1
ATOM 1209 N N . SER A 1 158 ? 12.198 -9.529 23.295 1.00 30.97 158 SER A N 1
ATOM 1210 C CA . SER A 1 158 ? 10.757 -9.677 23.313 1.00 30.97 158 SER A CA 1
ATOM 1211 C C . SER A 1 158 ? 10.172 -8.721 24.346 1.00 30.97 158 SER A C 1
ATOM 1213 O O . SER A 1 158 ? 10.213 -8.993 25.546 1.00 30.97 158 SER A O 1
ATOM 1215 N N . THR A 1 159 ? 9.627 -7.612 23.869 1.00 27.06 159 THR A N 1
ATOM 1216 C CA . THR A 1 159 ? 8.665 -6.832 24.628 1.00 27.06 159 THR A CA 1
ATOM 1217 C C . THR A 1 159 ? 7.633 -6.321 23.645 1.00 27.06 159 THR A C 1
ATOM 1219 O O . THR A 1 159 ? 7.949 -5.537 22.752 1.00 27.06 159 THR A O 1
ATOM 1222 N N . ASP A 1 160 ? 6.405 -6.798 23.814 1.00 31.47 160 ASP A N 1
ATOM 1223 C CA . ASP A 1 160 ? 5.199 -6.232 23.230 1.00 31.47 160 ASP A CA 1
ATOM 1224 C C . ASP A 1 160 ? 5.212 -4.706 23.388 1.00 31.47 160 ASP A C 1
ATOM 1226 O O . ASP A 1 160 ? 4.995 -4.178 24.481 1.00 31.47 160 ASP A O 1
ATOM 1230 N N . GLN A 1 161 ? 5.481 -3.973 22.307 1.00 29.08 161 GLN A N 1
ATOM 1231 C CA . GLN A 1 161 ? 5.339 -2.523 22.309 1.00 29.08 161 GLN A CA 1
ATOM 1232 C C . GLN A 1 161 ? 3.986 -2.147 21.711 1.00 29.08 161 GLN A C 1
ATOM 1234 O O . GLN A 1 161 ? 3.791 -2.065 20.501 1.00 29.08 161 GLN A O 1
ATOM 1239 N N . GLN A 1 162 ? 3.037 -1.908 22.622 1.00 33.75 162 GLN A N 1
ATOM 1240 C CA . GLN A 1 162 ? 1.950 -0.959 22.416 1.00 33.75 162 GLN A CA 1
ATOM 1241 C C . GLN A 1 162 ? 2.562 0.391 22.042 1.00 33.75 162 GLN A C 1
ATOM 1243 O O . GLN A 1 162 ? 3.239 1.012 22.861 1.00 33.75 162 GLN A O 1
ATOM 1248 N N . ASP A 1 163 ? 2.298 0.855 20.827 1.00 30.08 163 ASP A N 1
ATOM 1249 C CA . ASP A 1 163 ? 2.759 2.157 20.363 1.00 30.08 163 ASP A CA 1
ATOM 1250 C C . ASP A 1 163 ? 1.952 3.270 21.068 1.00 30.08 163 ASP A C 1
ATOM 1252 O O . ASP A 1 163 ? 0.859 3.661 20.649 1.00 30.08 163 ASP A O 1
ATOM 1256 N N . GLN A 1 164 ? 2.458 3.745 22.211 1.00 33.31 164 GLN A N 1
ATOM 1257 C CA . GLN A 1 164 ? 1.944 4.915 22.930 1.00 33.31 164 GLN A CA 1
ATOM 1258 C C . GLN A 1 164 ? 2.485 6.193 22.281 1.00 33.31 164 GLN A C 1
ATOM 1260 O O . GLN A 1 164 ? 3.376 6.856 22.808 1.00 33.31 164 GLN A O 1
ATOM 1265 N N . SER A 1 165 ? 1.936 6.573 21.130 1.00 32.25 165 SER A N 1
ATOM 1266 C CA . SER A 1 165 ? 2.217 7.888 20.552 1.00 32.25 165 SER A CA 1
ATOM 1267 C C . SER A 1 165 ? 1.322 8.953 21.199 1.00 32.25 165 SER A C 1
ATOM 1269 O O . SER A 1 165 ? 0.129 9.070 20.923 1.00 32.25 165 SER A O 1
ATOM 1271 N N . LYS A 1 166 ? 1.911 9.755 22.093 1.00 30.55 166 LYS A N 1
ATOM 1272 C CA . LYS A 1 166 ? 1.287 10.943 22.693 1.00 30.55 166 LYS A CA 1
ATOM 1273 C C . LYS A 1 166 ? 1.293 12.074 21.651 1.00 30.55 166 LYS A C 1
ATOM 1275 O O . LYS A 1 166 ? 2.257 12.822 21.546 1.00 30.55 166 LYS A O 1
ATOM 1280 N N . SER A 1 167 ? 0.250 12.161 20.827 1.00 34.50 167 SER A N 1
ATOM 1281 C CA . SER A 1 167 ? 0.110 13.215 19.810 1.00 34.50 167 SER A CA 1
ATOM 1282 C C . SER A 1 167 ? -0.511 14.480 20.414 1.00 34.50 167 SER A C 1
ATOM 1284 O O . SER A 1 167 ? -1.679 14.469 20.794 1.00 34.50 167 SER A O 1
ATOM 1286 N N . MET A 1 168 ? 0.249 15.580 20.479 1.00 25.80 168 MET A N 1
ATOM 1287 C CA . MET A 1 168 ? -0.273 16.921 20.777 1.00 25.80 168 MET A CA 1
ATOM 1288 C C . MET A 1 168 ? -0.784 17.576 19.487 1.00 25.80 168 MET A C 1
ATOM 1290 O O . MET A 1 168 ? -0.000 17.879 18.591 1.00 25.80 168 MET A O 1
ATOM 1294 N N . CYS A 1 169 ? -2.089 17.833 19.398 1.00 29.05 169 CYS A N 1
ATOM 1295 C CA . CYS A 1 169 ? -2.653 18.725 18.385 1.00 29.05 169 CYS A CA 1
ATOM 1296 C C . CYS A 1 169 ? -2.947 20.082 19.033 1.00 29.05 169 CYS A C 1
ATOM 1298 O O . CYS A 1 169 ? -3.750 20.165 19.960 1.00 29.05 169 CYS A O 1
ATOM 1300 N N . MET A 1 170 ? -2.294 21.142 18.551 1.00 28.25 170 MET A N 1
ATOM 1301 C CA . MET A 1 170 ? -2.591 22.518 18.960 1.00 28.25 170 MET A CA 1
ATOM 1302 C C . MET A 1 170 ? -3.948 22.951 18.382 1.00 28.25 170 MET A C 1
ATOM 1304 O O . MET A 1 170 ? -4.167 22.772 17.181 1.00 28.25 170 MET A O 1
ATOM 1308 N N . PRO A 1 171 ? -4.854 23.538 19.180 1.00 34.94 171 PRO A N 1
ATOM 1309 C CA . PRO A 1 171 ? -6.052 24.162 18.647 1.00 34.94 171 PRO A CA 1
ATOM 1310 C C . PRO A 1 171 ? -5.764 25.599 18.194 1.00 34.94 171 PRO A C 1
ATOM 1312 O O . PRO A 1 171 ? -5.138 26.385 18.905 1.00 34.94 171 PRO A O 1
ATOM 1315 N N . VAL A 1 172 ? -6.283 25.944 17.016 1.00 34.72 172 VAL A N 1
ATOM 1316 C CA . VAL A 1 172 ? -6.522 27.332 16.609 1.00 34.72 172 VAL A CA 1
ATOM 1317 C C . VAL A 1 172 ? -7.580 27.909 17.549 1.00 34.72 172 VAL A C 1
ATOM 1319 O O . VAL A 1 172 ? -8.630 27.301 17.761 1.00 34.72 172 VAL A O 1
ATOM 1322 N N . ALA A 1 173 ? -7.263 29.051 18.155 1.00 34.50 173 ALA A N 1
ATOM 1323 C CA . ALA A 1 173 ? -8.089 29.704 19.156 1.00 34.50 173 ALA A CA 1
ATOM 1324 C C . ALA A 1 173 ? -9.388 30.251 18.550 1.00 34.50 173 ALA A C 1
ATOM 1326 O O . ALA A 1 173 ? -9.354 31.089 17.652 1.00 34.50 173 ALA A O 1
ATOM 1327 N N . VAL A 1 174 ? -10.523 29.834 19.114 1.00 34.66 174 VAL A N 1
ATOM 1328 C CA . VAL A 1 174 ? -11.755 30.627 19.127 1.00 34.66 174 VAL A CA 1
ATOM 1329 C C . VAL A 1 174 ? -12.332 30.535 20.541 1.00 34.66 174 VAL A C 1
ATOM 1331 O O . VAL A 1 174 ? -12.405 29.453 21.122 1.00 34.66 174 VAL A O 1
ATOM 1334 N N . ASN A 1 175 ? -12.619 31.700 21.112 1.00 37.06 175 ASN A N 1
ATOM 1335 C CA . ASN A 1 175 ? -12.915 31.942 22.522 1.00 37.06 175 ASN A CA 1
ATOM 1336 C C . ASN A 1 175 ? -14.328 31.517 22.969 1.00 37.06 175 ASN A C 1
ATOM 1338 O O . ASN A 1 175 ? -15.262 31.545 22.174 1.00 37.06 175 ASN A O 1
ATOM 1342 N N . MET A 1 176 ? -14.423 31.294 24.291 1.00 42.56 176 MET A N 1
ATOM 1343 C CA . MET A 1 176 ? -15.599 31.290 25.186 1.00 42.56 176 MET A CA 1
ATOM 1344 C C . MET A 1 176 ? -16.571 30.101 25.098 1.00 42.56 176 MET A C 1
ATOM 1346 O O . MET A 1 176 ? -17.512 30.111 24.318 1.00 42.56 176 MET A O 1
ATOM 1350 N N . ASP A 1 177 ? -16.367 29.081 25.939 1.00 37.19 177 ASP A N 1
ATOM 1351 C CA . ASP A 1 177 ? -17.096 28.943 27.216 1.00 37.19 177 ASP A CA 1
ATOM 1352 C C . ASP A 1 177 ? -16.537 27.766 28.041 1.00 37.19 177 ASP A C 1
ATOM 1354 O O . ASP A 1 177 ? -16.037 26.773 27.504 1.00 37.19 177 ASP A O 1
ATOM 1358 N N . ASP A 1 178 ? -16.589 27.907 29.360 1.00 47.88 178 ASP A N 1
ATOM 1359 C CA . ASP A 1 178 ? -15.920 27.074 30.360 1.00 47.88 178 ASP A CA 1
ATOM 1360 C C . ASP A 1 178 ? -16.434 25.616 30.385 1.00 47.88 178 ASP A C 1
ATOM 1362 O O . ASP A 1 178 ? -17.490 25.292 30.933 1.00 47.88 178 ASP A O 1
ATOM 1366 N N . LYS A 1 179 ? -15.648 24.690 29.825 1.00 41.66 179 LYS A N 1
ATOM 1367 C CA . LYS A 1 179 ? -15.645 23.271 30.213 1.00 41.66 179 LYS A CA 1
ATOM 1368 C C . LYS A 1 179 ? -14.203 22.804 30.288 1.00 41.66 179 LYS A C 1
ATOM 1370 O O . LYS A 1 179 ? -13.529 22.686 29.265 1.00 41.66 179 LYS A O 1
ATOM 1375 N N . VAL A 1 180 ? -13.756 22.505 31.505 1.00 42.69 180 VAL A N 1
ATOM 1376 C CA . VAL A 1 180 ? -12.493 21.825 31.805 1.00 42.69 180 VAL A CA 1
ATOM 1377 C C . VAL A 1 180 ? -12.341 20.621 30.866 1.00 42.69 180 VAL A C 1
ATOM 1379 O O . VAL A 1 180 ? -13.005 19.597 31.033 1.00 42.69 180 VAL A O 1
ATOM 1382 N N . LYS A 1 181 ? -11.492 20.751 29.837 1.00 43.78 181 LYS A N 1
ATOM 1383 C CA . LYS A 1 181 ? -11.094 19.633 28.978 1.00 43.78 181 LYS A CA 1
ATOM 1384 C C . LYS A 1 181 ? -10.202 18.730 29.816 1.00 43.78 181 LYS A C 1
ATOM 1386 O O . LYS A 1 181 ? -9.010 18.972 29.950 1.00 43.78 181 LYS A O 1
ATOM 1391 N N . VAL A 1 182 ? -10.795 17.699 30.408 1.00 49.94 182 VAL A N 1
ATOM 1392 C CA . VAL A 1 182 ? -10.029 16.567 30.925 1.00 49.94 182 VAL A CA 1
ATOM 1393 C C . VAL A 1 182 ? -9.303 15.957 29.728 1.00 49.94 182 VAL A C 1
ATOM 1395 O O . VAL A 1 182 ? -9.957 15.417 28.832 1.00 49.94 182 VAL A O 1
ATOM 1398 N N . ASP A 1 183 ? -7.973 16.078 29.703 1.00 55.16 183 ASP A N 1
ATOM 1399 C CA . ASP A 1 183 ? -7.088 15.459 28.713 1.00 55.16 183 ASP A CA 1
ATOM 1400 C C . ASP A 1 183 ? -7.312 13.944 28.711 1.00 55.16 183 ASP A C 1
ATOM 1402 O O . ASP A 1 183 ? -6.715 13.174 29.466 1.00 55.16 183 ASP A O 1
ATOM 1406 N N . THR A 1 184 ? -8.246 13.500 27.879 1.00 68.94 184 THR A N 1
ATOM 1407 C CA . THR A 1 184 ? -8.613 12.095 27.783 1.00 68.94 184 THR A CA 1
ATOM 1408 C C . THR A 1 184 ? -7.628 11.439 26.834 1.00 68.94 184 THR A C 1
ATOM 1410 O O . THR A 1 184 ? -7.601 11.739 25.642 1.00 68.94 184 THR A O 1
ATOM 1413 N N . VAL A 1 185 ? -6.788 10.551 27.368 1.00 83.75 185 VAL A N 1
ATOM 1414 C CA . VAL A 1 185 ? -5.789 9.819 26.581 1.00 83.75 185 VAL A CA 1
ATOM 1415 C C . VAL A 1 185 ? -6.490 9.027 25.472 1.00 83.75 185 VAL A C 1
ATOM 1417 O O . VAL A 1 185 ? -7.322 8.154 25.745 1.00 83.75 185 VAL A O 1
ATOM 1420 N N . GLN A 1 186 ? -6.143 9.344 24.224 1.00 88.50 186 GLN A N 1
ATOM 1421 C CA . GLN A 1 186 ? -6.658 8.673 23.034 1.00 88.50 186 GLN A CA 1
ATOM 1422 C C . GLN A 1 186 ? -5.699 7.572 22.585 1.00 88.50 186 GLN A C 1
ATOM 1424 O O . GLN A 1 186 ? -4.481 7.734 22.636 1.00 88.50 186 GLN A O 1
ATOM 1429 N N . TYR A 1 187 ? -6.261 6.458 22.131 1.00 89.31 187 TYR A N 1
ATOM 1430 C CA . TYR A 1 187 ? -5.519 5.303 21.645 1.00 89.31 187 TYR A CA 1
ATOM 1431 C C . TYR A 1 187 ? -5.922 5.001 20.212 1.00 89.31 187 TYR A C 1
ATOM 1433 O O . TYR A 1 187 ? -7.111 4.916 19.889 1.00 89.31 187 TYR A O 1
ATOM 1441 N N . THR A 1 188 ? -4.922 4.770 19.371 1.00 90.50 188 THR A N 1
ATOM 1442 C CA . THR A 1 188 ? -5.107 4.587 17.934 1.00 90.50 188 THR A CA 1
ATOM 1443 C C . THR A 1 188 ? -4.762 3.162 17.528 1.00 90.50 188 THR A C 1
ATOM 1445 O O . THR A 1 188 ? -3.768 2.605 17.982 1.00 90.50 188 THR A O 1
ATOM 1448 N N . VAL A 1 189 ? -5.562 2.572 16.646 1.00 90.06 189 VAL A N 1
ATOM 1449 C CA . VAL A 1 189 ? -5.262 1.291 16.003 1.00 90.06 189 VAL A CA 1
ATOM 1450 C C . VAL A 1 189 ? -5.497 1.404 14.503 1.00 90.06 189 VAL A C 1
ATOM 1452 O O . VAL A 1 189 ? -6.405 2.098 14.049 1.00 90.06 189 VAL A O 1
ATOM 1455 N N . THR A 1 190 ? -4.655 0.736 13.718 1.00 91.00 190 THR A N 1
ATOM 1456 C CA . THR A 1 190 ? -4.875 0.572 12.279 1.00 91.00 190 THR A CA 1
ATOM 1457 C C . THR A 1 190 ? -5.337 -0.856 12.020 1.00 91.00 190 THR A C 1
ATOM 1459 O O . THR A 1 190 ? -4.673 -1.790 12.460 1.00 91.00 190 THR A O 1
ATOM 1462 N N . ILE A 1 191 ? -6.453 -1.031 11.315 1.00 92.75 191 ILE A N 1
ATOM 1463 C CA . ILE A 1 191 ? -6.968 -2.354 10.935 1.00 92.75 191 ILE A CA 1
ATOM 1464 C C . ILE A 1 191 ? -7.222 -2.427 9.423 1.00 92.75 191 ILE A C 1
ATOM 1466 O O . ILE A 1 191 ? -7.621 -1.430 8.821 1.00 92.75 191 ILE A O 1
ATOM 1470 N N . PRO A 1 192 ? -7.010 -3.583 8.774 1.00 91.69 192 PRO A N 1
ATOM 1471 C CA . PRO A 1 192 ? -7.307 -3.738 7.354 1.00 91.69 192 PRO A CA 1
ATOM 1472 C C . PRO A 1 192 ? -8.820 -3.819 7.096 1.00 91.69 192 PRO A C 1
ATOM 1474 O O . PRO A 1 192 ? -9.538 -4.501 7.827 1.00 91.69 192 PRO A O 1
ATOM 1477 N N . ILE A 1 193 ? -9.285 -3.210 6.002 1.00 93.88 193 ILE A N 1
ATOM 1478 C CA . ILE A 1 193 ? -10.659 -3.356 5.496 1.00 93.88 193 ILE A CA 1
ATOM 1479 C C . ILE A 1 193 ? -10.762 -4.692 4.751 1.00 93.88 193 ILE A C 1
ATOM 1481 O O . ILE A 1 193 ? -10.129 -4.891 3.707 1.00 93.88 193 ILE A O 1
ATOM 1485 N N . LYS A 1 194 ? -11.544 -5.627 5.291 1.00 91.62 194 LYS A N 1
ATOM 1486 C CA . LYS A 1 194 ? -11.792 -6.953 4.703 1.00 91.62 194 LYS A CA 1
ATOM 1487 C C . LYS A 1 194 ? -12.982 -6.906 3.744 1.00 91.62 194 LYS A C 1
ATOM 1489 O O . LYS A 1 194 ? -13.750 -5.953 3.746 1.00 91.62 194 LYS A O 1
ATOM 1494 N N . GLY A 1 195 ? -13.107 -7.901 2.869 1.00 87.12 195 GLY A N 1
ATOM 1495 C CA . GLY A 1 195 ? -14.212 -7.977 1.899 1.00 87.12 195 GLY A CA 1
ATOM 1496 C C . GLY A 1 195 ? -14.106 -7.019 0.701 1.00 87.12 195 GLY A C 1
ATOM 1497 O O . GLY A 1 195 ? -14.736 -7.257 -0.323 1.00 87.12 195 GLY A O 1
ATOM 1498 N N . SER A 1 196 ? -13.247 -5.999 0.778 1.00 86.25 196 SER A N 1
ATOM 1499 C CA . SER A 1 196 ? -13.115 -4.941 -0.234 1.00 86.25 196 SER A CA 1
ATOM 1500 C C . SER A 1 196 ? -12.784 -5.422 -1.652 1.00 86.25 196 SER A C 1
ATOM 1502 O O . SER A 1 196 ? -13.067 -4.720 -2.617 1.00 86.25 196 SER A O 1
ATOM 1504 N N . THR A 1 197 ? -12.205 -6.613 -1.809 1.00 82.69 197 THR A N 1
ATOM 1505 C CA . THR A 1 197 ? -11.801 -7.177 -3.107 1.00 82.69 197 THR A CA 1
ATOM 1506 C C . THR A 1 197 ? -12.909 -7.932 -3.845 1.00 82.69 197 THR A C 1
ATOM 1508 O O . THR A 1 197 ? -12.702 -8.286 -5.001 1.00 82.69 197 THR A O 1
ATOM 1511 N N . TYR A 1 198 ? -14.048 -8.211 -3.201 1.00 79.50 198 TYR A N 1
ATOM 1512 C CA . TYR A 1 198 ? -15.064 -9.146 -3.714 1.00 79.50 198 TYR A CA 1
ATOM 1513 C C . TYR A 1 198 ? -16.214 -8.491 -4.493 1.00 79.50 198 TYR A C 1
ATOM 1515 O O . TYR A 1 198 ? -17.030 -9.208 -5.061 1.00 79.50 198 TYR A O 1
ATOM 1523 N N . GLY A 1 199 ? -16.281 -7.159 -4.548 1.00 82.56 199 GLY A N 1
ATOM 1524 C CA . GLY A 1 199 ? -17.347 -6.429 -5.238 1.00 82.56 199 GLY A CA 1
ATOM 1525 C C . GLY A 1 199 ? -16.823 -5.191 -5.958 1.00 82.56 199 GLY A C 1
ATOM 1526 O O . GLY A 1 199 ? -15.960 -4.479 -5.436 1.00 82.56 199 GLY A O 1
ATOM 1527 N N . GLU A 1 200 ? -17.341 -4.927 -7.160 1.00 87.00 200 GLU A N 1
ATOM 1528 C CA . GLU A 1 200 ? -16.960 -3.745 -7.945 1.00 87.00 200 GLU A CA 1
ATOM 1529 C C . GLU A 1 200 ? -17.332 -2.438 -7.245 1.00 87.00 200 GLU A C 1
ATOM 1531 O O . GLU A 1 200 ? -16.571 -1.472 -7.307 1.00 87.00 200 GLU A O 1
ATOM 1536 N N . GLU A 1 201 ? -18.451 -2.419 -6.517 1.00 92.50 201 GLU A N 1
ATOM 1537 C CA . GLU A 1 201 ? -18.866 -1.264 -5.721 1.00 92.50 201 GLU A CA 1
ATOM 1538 C C . GLU A 1 201 ? -17.786 -0.856 -4.708 1.00 92.50 201 GLU A C 1
ATOM 1540 O O . GLU A 1 201 ? -17.373 0.303 -4.677 1.00 92.50 201 GLU A O 1
ATOM 1545 N N . TYR A 1 202 ? -17.220 -1.814 -3.964 1.00 93.44 202 TYR A N 1
ATOM 1546 C CA . TYR A 1 202 ? -16.165 -1.551 -2.985 1.00 93.44 202 TYR A CA 1
ATOM 1547 C C . TYR A 1 202 ? -14.903 -1.021 -3.665 1.00 93.44 202 TYR A C 1
ATOM 1549 O O . TYR A 1 202 ? -14.251 -0.110 -3.156 1.00 93.44 202 TYR A O 1
ATOM 1557 N N . GLN A 1 203 ? -14.565 -1.562 -4.839 1.00 93.50 203 GLN A N 1
ATOM 1558 C CA . GLN A 1 203 ? -13.413 -1.117 -5.620 1.00 93.50 203 GLN A CA 1
ATOM 1559 C C . GLN A 1 203 ? -13.583 0.320 -6.110 1.00 93.50 203 GLN A C 1
ATOM 1561 O O . GLN A 1 203 ? -12.647 1.114 -6.013 1.00 93.50 203 GLN A O 1
ATOM 1566 N N . ASN A 1 204 ? -14.768 0.675 -6.602 1.00 93.56 204 ASN A N 1
ATOM 1567 C CA . ASN A 1 204 ? -15.064 2.032 -7.043 1.00 93.56 204 ASN A CA 1
ATOM 1568 C C . ASN A 1 204 ? -15.034 3.013 -5.865 1.00 93.56 204 ASN A C 1
ATOM 1570 O O . ASN A 1 204 ? -14.340 4.027 -5.942 1.00 93.56 204 ASN A O 1
ATOM 1574 N N . ASN A 1 205 ? -15.637 2.660 -4.730 1.00 95.12 205 ASN A N 1
ATOM 1575 C CA . ASN A 1 205 ? -15.614 3.488 -3.520 1.00 95.12 205 ASN A CA 1
ATOM 1576 C C . ASN A 1 205 ? -14.186 3.666 -2.967 1.00 95.12 205 ASN A C 1
ATOM 1578 O O . ASN A 1 205 ? -13.797 4.761 -2.555 1.00 95.12 205 ASN A O 1
ATOM 1582 N N . LEU A 1 206 ? -13.344 2.628 -3.036 1.00 94.06 206 LEU A N 1
ATOM 1583 C CA . LEU A 1 206 ? -11.927 2.726 -2.675 1.00 94.06 206 LEU A CA 1
ATOM 1584 C C . LEU A 1 206 ? -11.119 3.603 -3.640 1.00 94.06 206 LEU A C 1
ATOM 1586 O O . LEU A 1 206 ? -10.188 4.275 -3.191 1.00 94.06 206 LEU A O 1
ATOM 1590 N N . LYS A 1 207 ? -11.454 3.649 -4.939 1.00 93.56 207 LYS A N 1
ATOM 1591 C CA . LYS A 1 207 ? -10.833 4.602 -5.882 1.00 93.56 207 LYS A CA 1
ATOM 1592 C C . LYS A 1 207 ? -11.128 6.042 -5.463 1.00 93.56 207 LYS A C 1
ATOM 1594 O O . LYS A 1 207 ? -10.199 6.846 -5.424 1.00 93.56 207 LYS A O 1
ATOM 1599 N N . PHE A 1 208 ? -12.371 6.351 -5.090 1.00 92.50 208 PHE A N 1
ATOM 1600 C CA . PHE A 1 208 ? -12.739 7.674 -4.573 1.00 92.50 208 PHE A CA 1
ATOM 1601 C C . PHE A 1 208 ? -11.978 8.011 -3.292 1.00 92.50 208 PHE A C 1
ATOM 1603 O O . PHE A 1 208 ? -11.307 9.042 -3.234 1.00 92.50 208 PHE A O 1
ATOM 1610 N N . ALA A 1 209 ? -11.986 7.109 -2.304 1.00 92.00 209 ALA A N 1
ATOM 1611 C CA . ALA A 1 209 ? -11.244 7.305 -1.062 1.00 92.00 209 ALA A CA 1
ATOM 1612 C C . ALA A 1 209 ? -9.745 7.543 -1.324 1.00 92.00 209 ALA A C 1
ATOM 1614 O O . ALA A 1 209 ? -9.142 8.449 -0.750 1.00 92.00 209 ALA A O 1
ATOM 1615 N N . ARG A 1 210 ? -9.143 6.788 -2.253 1.00 92.19 210 ARG A N 1
ATOM 1616 C CA . ARG A 1 210 ? -7.743 6.960 -2.664 1.00 92.19 210 ARG A CA 1
ATOM 1617 C C . ARG A 1 210 ? -7.481 8.332 -3.282 1.00 92.19 210 ARG A C 1
ATOM 1619 O O . ARG A 1 210 ? -6.463 8.947 -2.967 1.00 92.19 210 ARG A O 1
ATOM 1626 N N . THR A 1 211 ? -8.364 8.807 -4.156 1.00 87.69 211 THR A N 1
ATOM 1627 C CA . THR A 1 211 ? -8.255 10.140 -4.765 1.00 87.69 211 THR A CA 1
ATOM 1628 C C . THR A 1 211 ? -8.352 11.235 -3.704 1.00 87.69 211 THR A C 1
ATOM 1630 O O . THR A 1 211 ? -7.512 12.132 -3.685 1.00 87.69 211 THR A O 1
ATOM 1633 N N . SER A 1 212 ? -9.287 11.125 -2.759 1.00 87.44 212 SER A N 1
ATOM 1634 C CA . SER A 1 212 ? -9.416 12.069 -1.641 1.00 87.44 212 SER A CA 1
ATOM 1635 C C . SER A 1 212 ? -8.162 12.106 -0.763 1.00 87.44 212 SER A C 1
ATOM 1637 O O . SER A 1 212 ? -7.633 13.186 -0.500 1.00 87.44 212 SER A O 1
ATOM 1639 N N . ILE A 1 213 ? -7.610 10.942 -0.404 1.00 86.81 213 ILE A N 1
ATOM 1640 C CA . ILE A 1 213 ? -6.363 10.846 0.373 1.00 86.81 213 ILE A CA 1
ATOM 1641 C C . ILE A 1 213 ? -5.188 11.481 -0.387 1.00 86.81 213 ILE A C 1
ATOM 1643 O O . ILE A 1 213 ? -4.391 12.209 0.204 1.00 86.81 213 ILE A O 1
ATOM 1647 N N . ARG A 1 214 ? -5.087 11.265 -1.707 1.00 78.94 214 ARG A N 1
ATOM 1648 C CA . ARG A 1 214 ? -4.058 11.898 -2.560 1.00 78.94 214 ARG A CA 1
ATOM 1649 C C . ARG A 1 214 ? -4.157 13.422 -2.558 1.00 78.94 214 ARG A C 1
ATOM 1651 O O . ARG A 1 214 ? -3.133 14.098 -2.564 1.00 78.94 214 ARG A O 1
ATOM 1658 N N . LEU A 1 215 ? -5.374 13.955 -2.487 1.00 82.75 215 LEU A N 1
ATOM 1659 C CA . LEU A 1 215 ? -5.643 15.385 -2.335 1.00 82.75 215 LEU A CA 1
ATOM 1660 C C . LEU A 1 215 ? -5.469 15.885 -0.889 1.00 82.75 215 LEU A C 1
ATOM 1662 O O . LEU A 1 215 ? -5.866 17.007 -0.586 1.00 82.75 215 LEU A O 1
ATOM 1666 N N . LYS A 1 216 ? -4.890 15.070 0.007 1.00 83.25 216 LYS A N 1
ATOM 1667 C CA . LYS A 1 216 ? -4.726 15.346 1.444 1.00 83.25 216 LYS A CA 1
ATOM 1668 C C . LYS A 1 216 ? -6.051 15.643 2.159 1.00 83.25 216 LYS A C 1
ATOM 1670 O O . LYS A 1 216 ? -6.058 16.307 3.193 1.00 83.25 216 LYS A O 1
ATOM 1675 N N . LYS A 1 217 ? -7.168 15.150 1.618 1.00 88.50 217 LYS A N 1
ATOM 1676 C CA . LYS A 1 217 ? -8.483 15.220 2.256 1.00 88.50 217 LYS A CA 1
ATOM 1677 C C . LYS A 1 217 ? -8.689 13.992 3.127 1.00 88.50 217 LYS A C 1
ATOM 1679 O O . LYS A 1 217 ? -8.367 12.869 2.738 1.00 88.50 217 LYS A O 1
ATOM 1684 N N . GLU A 1 218 ? -9.252 14.217 4.303 1.00 89.69 218 GLU A N 1
ATOM 1685 C CA . GLU A 1 218 ? -9.632 13.145 5.207 1.00 89.69 218 GLU A CA 1
ATOM 1686 C C . GLU A 1 218 ? -10.918 12.463 4.726 1.00 89.69 218 GLU A C 1
ATOM 1688 O O . GLU A 1 218 ? -11.886 13.129 4.369 1.00 89.69 218 GLU A O 1
ATOM 1693 N N . VAL A 1 219 ? -10.924 11.128 4.721 1.00 93.31 219 VAL A N 1
ATOM 1694 C CA . VAL A 1 219 ? -12.103 10.324 4.375 1.00 93.31 219 VAL A CA 1
ATOM 1695 C C . VAL A 1 219 ? -12.703 9.797 5.670 1.00 93.31 219 VAL A C 1
ATOM 1697 O O . VAL A 1 219 ? -12.189 8.835 6.251 1.00 93.31 219 VAL A O 1
ATOM 1700 N N . LEU A 1 220 ? -13.759 10.464 6.135 1.00 94.00 220 LEU A N 1
ATOM 1701 C CA . LEU A 1 220 ? -14.512 10.063 7.319 1.00 94.00 220 LEU A CA 1
ATOM 1702 C C . LEU A 1 220 ? -15.288 8.777 7.046 1.00 94.00 220 LEU A C 1
ATOM 1704 O O . LEU A 1 220 ? -15.828 8.570 5.955 1.00 94.00 220 LEU A O 1
ATOM 1708 N N . VAL A 1 221 ? -15.330 7.916 8.056 1.00 96.25 221 VAL A N 1
ATOM 1709 C CA . VAL A 1 221 ? -15.948 6.601 7.969 1.00 96.25 221 VAL A CA 1
ATOM 1710 C C . VAL A 1 221 ? -16.913 6.399 9.126 1.00 96.25 221 VAL A C 1
ATOM 1712 O O . VAL A 1 221 ? -16.595 6.686 10.278 1.00 96.25 221 VAL A O 1
ATOM 1715 N N . GLU A 1 222 ? -18.070 5.840 8.804 1.00 95.94 222 GLU A N 1
ATOM 1716 C CA . GLU A 1 222 ? -19.062 5.351 9.743 1.00 95.94 222 GLU A CA 1
ATOM 1717 C C . GLU A 1 222 ? -18.979 3.825 9.854 1.00 95.94 222 GLU A C 1
ATOM 1719 O O . GLU A 1 222 ? -18.821 3.107 8.861 1.00 95.94 222 GLU A O 1
ATOM 1724 N N . LEU A 1 223 ? -19.091 3.328 11.084 1.00 96.31 223 LEU A N 1
ATOM 1725 C CA . LEU A 1 223 ? -19.184 1.905 11.381 1.00 96.31 223 LEU A CA 1
ATOM 1726 C C . LEU A 1 223 ? -20.615 1.582 11.788 1.00 96.31 223 LEU A C 1
ATOM 1728 O O . LEU A 1 223 ? -21.155 2.212 12.693 1.00 96.31 223 LEU A O 1
ATOM 1732 N N . SER A 1 224 ? -21.210 0.566 11.169 1.00 94.44 224 SER A N 1
ATOM 1733 C CA . SER A 1 224 ? -22.546 0.082 11.536 1.00 94.44 224 SER A CA 1
ATOM 1734 C C . SER A 1 224 ? -22.555 -1.441 11.620 1.00 94.44 224 SER A C 1
ATOM 1736 O O . SER A 1 224 ? -21.784 -2.111 10.935 1.00 94.44 224 SER A O 1
ATOM 1738 N N . ARG A 1 225 ? -23.385 -1.995 12.511 1.00 93.06 225 ARG A N 1
ATOM 1739 C CA . ARG A 1 225 ? -23.599 -3.446 12.578 1.00 93.06 225 ARG A CA 1
ATOM 1740 C C . ARG A 1 225 ? -24.569 -3.865 11.484 1.00 93.06 225 ARG A C 1
ATOM 1742 O O . ARG A 1 225 ? -25.555 -3.173 11.248 1.00 93.06 225 ARG A O 1
ATOM 1749 N N . GLU A 1 226 ? -24.296 -5.002 10.869 1.00 90.94 226 GLU A N 1
ATOM 1750 C CA . GLU A 1 226 ? -25.114 -5.597 9.818 1.00 90.94 226 GLU A CA 1
ATOM 1751 C C . GLU A 1 226 ? -25.603 -6.965 10.305 1.00 90.94 226 GLU A C 1
ATOM 1753 O O . GLU A 1 226 ? -24.972 -7.990 10.073 1.00 90.94 226 GLU A O 1
ATOM 1758 N N . THR A 1 227 ? -26.709 -6.969 11.054 1.00 86.75 227 THR A N 1
ATOM 1759 C CA . THR A 1 227 ? -27.264 -8.187 11.678 1.00 86.75 227 THR A CA 1
ATOM 1760 C C . THR A 1 227 ? -27.825 -9.179 10.669 1.00 86.75 227 THR A C 1
ATOM 1762 O O . THR A 1 227 ? -27.903 -10.370 10.962 1.00 86.75 227 THR A O 1
ATOM 1765 N N . ASP A 1 228 ? -28.183 -8.684 9.486 1.00 85.75 228 ASP A N 1
ATOM 1766 C CA . ASP A 1 228 ? -28.766 -9.467 8.397 1.00 85.75 228 ASP A CA 1
ATOM 1767 C C . ASP A 1 228 ? -27.691 -10.076 7.486 1.00 85.75 228 ASP A C 1
ATOM 1769 O O . ASP A 1 228 ? -28.003 -10.682 6.460 1.00 85.75 228 ASP A O 1
ATOM 1773 N N . ASN A 1 229 ? -26.410 -9.918 7.837 1.00 83.75 229 ASN A N 1
ATOM 1774 C CA . ASN A 1 229 ? -25.328 -10.479 7.054 1.00 83.75 229 ASN A CA 1
ATOM 1775 C C . ASN A 1 229 ? -25.381 -12.018 7.109 1.00 83.75 229 ASN A C 1
ATOM 1777 O O . ASN A 1 229 ? -25.348 -12.604 8.196 1.00 83.75 229 ASN A O 1
ATOM 1781 N N . PRO A 1 230 ? -25.407 -12.700 5.951 1.00 78.06 230 PRO A N 1
ATOM 1782 C CA . PRO A 1 230 ? -25.624 -14.142 5.901 1.00 78.06 230 PRO A CA 1
ATOM 1783 C C . PRO A 1 230 ? -24.458 -14.959 6.473 1.00 78.06 230 PRO A C 1
ATOM 1785 O O . PRO A 1 230 ? -24.651 -16.135 6.763 1.00 78.06 230 PRO A O 1
ATOM 1788 N N . LYS A 1 231 ? -23.262 -14.363 6.620 1.00 81.50 231 LYS A N 1
ATOM 1789 C CA . LYS A 1 231 ? -22.037 -15.037 7.088 1.00 81.50 231 LYS A CA 1
ATOM 1790 C C . LYS A 1 231 ? -21.649 -14.710 8.532 1.00 81.50 231 LYS A C 1
ATOM 1792 O O . LYS A 1 231 ? -20.841 -15.415 9.128 1.00 81.50 231 LYS A O 1
ATOM 1797 N N . ASP A 1 232 ? -22.128 -13.597 9.077 1.00 83.62 232 ASP A N 1
ATOM 1798 C CA . ASP A 1 232 ? -21.754 -13.153 10.421 1.00 83.62 232 ASP A CA 1
ATOM 1799 C C . ASP A 1 232 ? -22.788 -12.172 10.967 1.00 83.62 232 ASP A C 1
ATOM 1801 O O . ASP A 1 232 ? -22.821 -11.011 10.568 1.00 83.62 232 ASP A O 1
ATOM 1805 N N . LYS A 1 233 ? -23.583 -12.589 11.952 1.00 87.81 233 LYS A N 1
ATOM 1806 C CA . LYS A 1 233 ? -24.571 -11.701 12.589 1.00 87.81 233 LYS A CA 1
ATOM 1807 C C . LYS A 1 233 ? -23.909 -10.558 13.370 1.00 87.81 233 LYS A C 1
ATOM 1809 O O . LYS A 1 233 ? -24.578 -9.592 13.737 1.00 87.81 233 LYS A O 1
ATOM 1814 N N . ASN A 1 234 ? -22.606 -10.661 13.643 1.00 89.50 234 ASN A N 1
ATOM 1815 C CA . ASN A 1 234 ? -21.802 -9.616 14.270 1.00 89.50 234 ASN A CA 1
ATOM 1816 C C . ASN A 1 234 ? -21.016 -8.769 13.258 1.00 89.50 234 ASN A C 1
ATOM 1818 O O . ASN A 1 234 ? -20.184 -7.960 13.686 1.00 89.50 234 ASN A O 1
ATOM 1822 N N . ALA A 1 235 ? -21.259 -8.919 11.950 1.00 92.50 235 ALA A N 1
ATOM 1823 C CA . ALA A 1 235 ? -20.568 -8.154 10.922 1.00 92.50 235 ALA A CA 1
ATOM 1824 C C . ALA A 1 235 ? -20.646 -6.646 11.202 1.00 92.50 235 ALA A C 1
ATOM 1826 O O . ALA A 1 235 ? -21.705 -6.087 11.502 1.00 92.50 235 ALA A O 1
ATOM 1827 N N . ILE A 1 236 ? -19.501 -5.973 11.082 1.00 95.62 236 ILE A N 1
ATOM 1828 C CA . ILE A 1 236 ? -19.412 -4.514 11.148 1.00 95.62 236 ILE A CA 1
ATOM 1829 C C . ILE A 1 236 ? -19.001 -4.021 9.769 1.00 95.62 236 ILE A C 1
ATOM 1831 O O . ILE A 1 236 ? -17.864 -4.245 9.337 1.00 95.62 236 ILE A O 1
ATOM 1835 N N . VAL A 1 237 ? -19.929 -3.351 9.094 1.00 95.81 237 VAL A N 1
ATOM 1836 C CA . VAL A 1 237 ? -19.697 -2.731 7.793 1.00 95.81 237 VAL A CA 1
ATOM 1837 C C . VAL A 1 237 ? -19.056 -1.358 7.974 1.00 95.81 237 VAL A C 1
ATOM 1839 O O . VAL A 1 237 ? -19.378 -0.595 8.889 1.00 95.81 237 VAL A O 1
ATOM 1842 N N . ILE A 1 238 ? -18.115 -1.063 7.086 1.00 96.88 238 ILE A N 1
ATOM 1843 C CA . ILE A 1 238 ? -17.319 0.157 7.039 1.00 96.88 238 ILE A CA 1
ATOM 1844 C C . ILE A 1 238 ? -17.859 0.999 5.884 1.00 96.88 238 ILE A C 1
ATOM 1846 O O . ILE A 1 238 ? -17.730 0.592 4.729 1.00 96.88 238 ILE A O 1
ATOM 1850 N N . LYS A 1 239 ? -18.453 2.161 6.172 1.00 96.88 239 LYS A N 1
ATOM 1851 C CA . LYS A 1 239 ? -19.042 3.055 5.163 1.00 96.88 239 LYS A CA 1
ATOM 1852 C C . LYS A 1 239 ? -18.300 4.386 5.129 1.00 96.88 239 LYS A C 1
ATOM 1854 O O . LYS A 1 239 ? -18.178 5.038 6.156 1.00 96.88 239 LYS A O 1
ATOM 1859 N N . ALA A 1 240 ? -17.791 4.802 3.977 1.00 95.94 240 ALA A N 1
ATOM 1860 C CA . ALA A 1 240 ? -17.182 6.119 3.814 1.00 95.94 240 ALA A CA 1
ATOM 1861 C C . ALA A 1 240 ? -18.227 7.160 3.428 1.00 95.94 240 ALA A C 1
ATOM 1863 O O . ALA A 1 240 ? -19.100 6.880 2.609 1.00 95.94 240 ALA A O 1
ATOM 1864 N N . ASN A 1 241 ? -18.093 8.365 3.978 1.00 93.19 241 ASN A N 1
ATOM 1865 C CA . ASN A 1 241 ? -18.852 9.518 3.516 1.00 93.19 241 ASN A CA 1
ATOM 1866 C C . ASN A 1 241 ? -18.174 10.096 2.264 1.00 93.19 241 ASN A C 1
ATOM 1868 O O . ASN A 1 241 ? -17.091 10.681 2.353 1.00 93.19 241 ASN A O 1
ATOM 1872 N N . ILE A 1 242 ? -18.791 9.883 1.104 1.00 88.00 242 ILE A N 1
ATOM 1873 C CA . ILE A 1 242 ? -18.355 10.397 -0.195 1.00 88.00 242 ILE A CA 1
ATOM 1874 C C . ILE A 1 242 ? -19.485 11.290 -0.700 1.00 88.00 242 ILE A C 1
ATOM 1876 O O . ILE A 1 242 ? -20.618 10.839 -0.826 1.00 88.00 242 ILE A O 1
ATOM 1880 N N . ASP A 1 243 ? -19.189 12.572 -0.917 1.00 85.81 243 ASP A N 1
ATOM 1881 C CA . ASP A 1 243 ? -20.149 13.572 -1.405 1.00 85.81 243 ASP A CA 1
ATOM 1882 C C . ASP A 1 243 ? -21.469 13.638 -0.603 1.00 85.81 243 ASP A C 1
ATOM 1884 O O . ASP A 1 243 ? -22.543 13.893 -1.143 1.00 85.81 243 ASP A O 1
ATOM 1888 N N . GLY A 1 244 ? -21.394 13.419 0.716 1.00 86.44 244 GLY A N 1
ATOM 1889 C CA . GLY A 1 244 ? -22.548 13.461 1.620 1.00 86.44 244 GLY A CA 1
ATOM 1890 C C . GLY A 1 244 ? -23.342 12.155 1.700 1.00 86.44 244 GLY A C 1
ATOM 1891 O O . GLY A 1 244 ? -24.323 12.096 2.438 1.00 86.44 244 GLY A O 1
ATOM 1892 N N . GLN A 1 245 ? -22.926 11.110 0.981 1.00 92.56 245 GLN A N 1
ATOM 1893 C CA . GLN A 1 245 ? -23.563 9.796 0.984 1.00 92.56 245 GLN A CA 1
ATOM 1894 C C . GLN A 1 245 ? -22.648 8.725 1.585 1.00 92.56 245 GLN A C 1
ATOM 1896 O O . GLN A 1 245 ? -21.424 8.767 1.460 1.00 92.56 245 GLN A O 1
ATOM 1901 N N . LEU A 1 246 ? -23.254 7.750 2.266 1.00 94.62 246 LEU A N 1
ATOM 1902 C CA . LEU A 1 246 ? -22.537 6.642 2.893 1.00 94.62 246 LEU A CA 1
ATOM 1903 C C . LEU A 1 246 ? -22.403 5.475 1.921 1.00 94.62 246 LEU A C 1
ATOM 1905 O O . LEU A 1 246 ? -23.376 4.787 1.618 1.00 94.62 246 LEU A O 1
ATOM 1909 N N . HIS A 1 247 ? -21.172 5.212 1.499 1.00 94.94 247 HIS A N 1
ATOM 1910 C CA . HIS A 1 247 ? -20.846 4.142 0.566 1.00 94.94 247 HIS A CA 1
ATOM 1911 C C . HIS A 1 247 ? -20.021 3.052 1.245 1.00 94.94 247 HIS A C 1
ATOM 1913 O O . HIS A 1 247 ? -19.049 3.365 1.941 1.00 94.94 247 HIS A O 1
ATOM 1919 N N . PRO A 1 248 ? -20.344 1.765 1.056 1.00 95.44 248 PRO A N 1
ATOM 1920 C CA . PRO A 1 248 ? -19.622 0.703 1.729 1.00 95.44 248 PRO A CA 1
ATOM 1921 C C . PRO A 1 248 ? -18.215 0.532 1.133 1.00 95.44 248 PRO A C 1
ATOM 1923 O O . PRO A 1 248 ? -18.010 0.584 -0.080 1.00 95.44 248 PRO A O 1
ATOM 1926 N N . LEU A 1 249 ? -17.230 0.318 2.002 1.00 95.88 249 LEU A N 1
ATOM 1927 C CA . LEU A 1 249 ? -15.840 0.017 1.643 1.00 95.88 249 LEU A CA 1
ATOM 1928 C C . LEU A 1 249 ? -15.463 -1.443 1.913 1.00 95.88 249 LEU A C 1
ATOM 1930 O O . LEU A 1 249 ? -14.462 -1.928 1.385 1.00 95.88 249 LEU A O 1
ATOM 1934 N N . GLY A 1 250 ? -16.230 -2.125 2.760 1.00 94.94 250 GLY A N 1
ATOM 1935 C CA . GLY A 1 250 ? -15.986 -3.494 3.197 1.00 94.94 250 GLY A CA 1
ATOM 1936 C C . GLY A 1 250 ? -16.333 -3.671 4.671 1.00 94.94 250 GLY A C 1
ATOM 1937 O O . GLY A 1 250 ? -17.176 -2.957 5.209 1.00 94.94 250 GLY A O 1
ATOM 1938 N N . TYR A 1 251 ? -15.652 -4.602 5.331 1.00 94.69 251 TYR A N 1
ATOM 1939 C CA . TYR A 1 251 ? -15.974 -5.063 6.679 1.00 94.69 251 TYR A CA 1
ATOM 1940 C C . TYR A 1 251 ? -14.766 -5.022 7.615 1.00 94.69 251 TYR A C 1
ATOM 1942 O O . TYR A 1 251 ? -13.607 -5.114 7.191 1.00 94.69 251 TYR A O 1
ATOM 1950 N N . VAL A 1 252 ? -15.040 -4.933 8.914 1.00 93.50 252 VAL A N 1
ATOM 1951 C CA . VAL A 1 252 ? -14.053 -5.198 9.967 1.00 93.50 252 VAL A CA 1
ATOM 1952 C C . VAL A 1 252 ? -13.703 -6.689 9.954 1.00 93.50 252 VAL A C 1
ATOM 1954 O O . VAL A 1 252 ? -14.578 -7.540 9.839 1.00 93.50 252 VAL A O 1
ATOM 1957 N N . GLY A 1 253 ? -12.415 -7.024 10.058 1.00 89.56 253 GLY A N 1
ATOM 1958 C CA . GLY A 1 253 ? -11.986 -8.424 10.134 1.00 89.56 253 GLY A CA 1
ATOM 1959 C C . GLY A 1 253 ? -12.436 -9.109 11.426 1.00 89.56 253 GLY A C 1
ATOM 1960 O O . GLY A 1 253 ? -12.408 -8.477 12.481 1.00 89.56 253 GLY A O 1
ATOM 1961 N N . LEU A 1 254 ? -12.776 -10.401 11.342 1.00 87.81 254 LEU A N 1
ATOM 1962 C CA . LEU A 1 254 ? -13.287 -11.227 12.447 1.00 87.81 254 LEU A CA 1
ATOM 1963 C C . LEU A 1 254 ? -12.560 -11.005 13.776 1.00 87.81 254 LEU A C 1
ATOM 1965 O O . LEU A 1 254 ? -13.206 -10.708 14.779 1.00 87.81 254 LEU A O 1
ATOM 1969 N N . GLN A 1 255 ? -11.225 -11.068 13.781 1.00 89.31 255 GLN A N 1
ATOM 1970 C CA . GLN A 1 255 ? -10.438 -10.938 15.012 1.00 89.31 255 GLN A CA 1
ATOM 1971 C C . GLN A 1 255 ? -10.590 -9.576 15.717 1.00 89.31 255 GLN A C 1
ATOM 1973 O 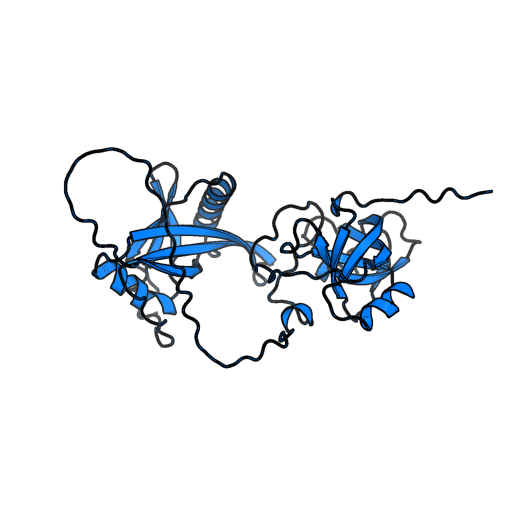O . GLN A 1 255 ? -10.319 -9.440 16.910 1.00 89.31 255 GLN A O 1
ATOM 1978 N N . HIS A 1 256 ? -11.022 -8.548 14.982 1.00 91.38 256 HIS A N 1
ATOM 1979 C CA . HIS A 1 256 ? -11.176 -7.183 15.471 1.00 91.38 256 HIS A CA 1
ATOM 1980 C C . HIS A 1 256 ? -12.633 -6.840 15.816 1.00 91.38 256 HIS A C 1
ATOM 1982 O O . HIS A 1 256 ? -12.871 -5.802 16.435 1.00 91.38 256 HIS A O 1
ATOM 1988 N N . ILE A 1 257 ? -13.608 -7.680 15.446 1.00 92.56 257 ILE A N 1
ATOM 1989 C CA . ILE A 1 257 ? -15.030 -7.408 15.691 1.00 92.56 257 ILE A CA 1
ATOM 1990 C C . ILE A 1 257 ? -15.310 -7.199 17.185 1.00 92.56 257 ILE A C 1
ATOM 1992 O O . ILE A 1 257 ? -15.878 -6.156 17.508 1.00 92.56 257 ILE A O 1
ATOM 1996 N N . PRO A 1 258 ? -14.867 -8.063 18.125 1.00 92.31 258 PRO A N 1
ATOM 1997 C CA . PRO A 1 258 ? -15.201 -7.886 19.541 1.00 92.31 258 PRO A CA 1
ATOM 1998 C C . PRO A 1 258 ? -14.693 -6.561 20.120 1.00 92.31 258 PRO A C 1
ATOM 2000 O O . PRO A 1 258 ? -15.436 -5.852 20.803 1.00 92.31 258 PRO A O 1
ATOM 2003 N N . LYS A 1 259 ? -13.452 -6.171 19.794 1.00 94.19 259 LYS A N 1
ATOM 2004 C CA . LYS A 1 259 ? -12.866 -4.918 20.295 1.00 94.19 259 LYS A CA 1
ATOM 2005 C C . LYS A 1 259 ? -13.534 -3.678 19.699 1.00 94.19 259 LYS A C 1
ATOM 2007 O O . LYS A 1 259 ? -13.768 -2.710 20.422 1.00 94.19 259 LYS A O 1
ATOM 2012 N N . VAL A 1 260 ? -13.876 -3.705 18.409 1.00 93.94 260 VAL A N 1
ATOM 2013 C CA . VAL A 1 260 ? -14.553 -2.584 17.740 1.00 93.94 260 VAL A CA 1
ATOM 2014 C C . VAL A 1 260 ? -16.004 -2.488 18.211 1.00 93.94 260 VAL A C 1
ATOM 2016 O O . VAL A 1 260 ? -16.452 -1.410 18.588 1.00 93.94 260 VAL A O 1
ATOM 2019 N N . ALA A 1 261 ? -16.714 -3.613 18.304 1.00 93.81 261 ALA A N 1
ATOM 2020 C CA . ALA A 1 261 ? -18.081 -3.681 18.809 1.00 93.81 261 ALA A CA 1
ATOM 2021 C C . ALA A 1 261 ? -18.199 -3.171 20.252 1.00 93.81 261 ALA A C 1
ATOM 2023 O O . ALA A 1 261 ? -19.175 -2.488 20.571 1.00 93.81 261 ALA A O 1
ATOM 2024 N N . ALA A 1 262 ? -17.228 -3.488 21.116 1.00 93.56 262 ALA A N 1
ATOM 2025 C CA . ALA A 1 262 ? -17.175 -2.987 22.487 1.00 93.56 262 ALA A CA 1
ATOM 2026 C C . ALA A 1 262 ? -16.969 -1.465 22.531 1.00 93.56 262 ALA A C 1
ATOM 2028 O O . ALA A 1 262 ? -17.678 -0.783 23.271 1.00 93.56 262 ALA A O 1
ATOM 2029 N N . ALA A 1 263 ? -16.056 -0.933 21.710 1.00 94.12 263 ALA A N 1
ATOM 2030 C CA . ALA A 1 263 ? -15.814 0.507 21.608 1.00 94.12 263 ALA A CA 1
ATOM 2031 C C . ALA A 1 263 ? -17.042 1.265 21.068 1.00 94.12 263 ALA A C 1
ATOM 2033 O O . ALA A 1 263 ? -17.396 2.312 21.604 1.00 94.12 263 ALA A O 1
ATOM 2034 N N . MET A 1 264 ? -17.732 0.707 20.065 1.00 94.62 264 MET A N 1
ATOM 2035 C CA . MET A 1 264 ? -18.993 1.250 19.543 1.00 94.62 264 MET A CA 1
ATOM 2036 C C . MET A 1 264 ? -20.094 1.243 20.608 1.00 94.62 264 MET A C 1
ATOM 2038 O O . MET A 1 264 ? -20.748 2.254 20.817 1.00 94.62 264 MET A O 1
ATOM 2042 N N . LYS A 1 265 ? -20.274 0.129 21.336 1.00 93.94 265 LYS A N 1
ATOM 2043 C CA . LYS A 1 265 ? -21.310 0.007 22.381 1.00 93.94 265 LYS A CA 1
ATOM 2044 C C . LYS A 1 265 ? -21.133 1.034 23.505 1.00 93.94 265 LYS A C 1
ATOM 2046 O O . LYS A 1 265 ? -22.116 1.453 24.104 1.00 93.94 265 LYS A O 1
ATOM 2051 N N . LYS A 1 266 ? -19.888 1.407 23.806 1.00 93.62 266 LYS A N 1
ATOM 2052 C CA . LYS A 1 266 ? -19.545 2.380 24.849 1.00 93.62 266 LYS A CA 1
ATOM 2053 C C . LYS A 1 266 ? -19.424 3.822 24.338 1.00 93.62 266 LYS A C 1
ATOM 2055 O O . LYS A 1 266 ? -19.106 4.695 25.136 1.00 93.62 266 LYS A O 1
ATOM 2060 N N . ASN A 1 267 ? -19.645 4.078 23.042 1.00 92.25 267 ASN A N 1
ATOM 2061 C CA . ASN A 1 267 ? -19.383 5.373 22.399 1.00 92.25 267 ASN A CA 1
ATOM 2062 C C . ASN A 1 267 ? -17.968 5.920 22.683 1.00 92.25 267 ASN A C 1
ATOM 2064 O O . ASN A 1 267 ? -17.771 7.116 22.876 1.00 92.25 267 ASN A O 1
ATOM 2068 N N . GLU A 1 268 ? -16.964 5.038 22.708 1.00 94.12 268 GLU A N 1
ATOM 2069 C CA . GLU A 1 268 ? -15.566 5.423 22.956 1.00 94.12 268 GLU A CA 1
ATOM 2070 C C . GLU A 1 268 ? -14.847 5.889 21.681 1.00 94.12 268 GLU A C 1
ATOM 2072 O O . GLU A 1 268 ? -13.769 6.477 21.766 1.00 94.12 268 GLU A O 1
ATOM 2077 N N . LEU A 1 269 ? -15.398 5.605 20.494 1.00 93.12 269 LEU A N 1
ATOM 2078 C CA . LEU A 1 269 ? -14.790 5.971 19.214 1.00 93.12 269 LEU A CA 1
ATOM 2079 C C . LEU A 1 269 ? -14.827 7.490 19.016 1.00 93.12 269 LEU A C 1
ATOM 2081 O O . LEU A 1 269 ? -15.892 8.090 18.923 1.00 93.12 269 LEU A O 1
ATOM 2085 N N . VAL A 1 270 ? -13.647 8.096 18.907 1.00 91.50 270 VAL A N 1
ATOM 2086 C CA . VAL A 1 270 ? -13.474 9.542 18.706 1.00 91.50 270 VAL A CA 1
ATOM 2087 C C . VAL A 1 270 ? -13.337 9.868 17.225 1.00 91.50 270 VAL A C 1
ATOM 2089 O O . VAL A 1 270 ? -13.879 10.859 16.745 1.00 91.50 270 VAL A O 1
ATOM 2092 N N . LYS A 1 271 ? -12.575 9.050 16.494 1.00 92.75 271 LYS A N 1
ATOM 2093 C CA . LYS A 1 271 ? -12.244 9.310 15.094 1.00 92.75 271 LYS A CA 1
ATOM 2094 C C . LYS A 1 271 ? -12.080 8.008 14.332 1.00 92.75 271 LYS A C 1
ATOM 2096 O O . LYS A 1 271 ? -11.404 7.099 14.803 1.00 92.75 271 LYS A O 1
ATOM 2101 N N . THR A 1 272 ? -12.697 7.929 13.159 1.00 96.06 272 THR A N 1
ATOM 2102 C CA . THR A 1 272 ? -12.666 6.742 12.300 1.00 96.06 272 THR A CA 1
ATOM 2103 C C . THR A 1 272 ? -12.494 7.183 10.855 1.00 96.06 272 THR A C 1
ATOM 2105 O O . THR A 1 272 ? -13.375 7.841 10.304 1.00 96.06 272 THR A O 1
ATOM 2108 N N . THR A 1 273 ? -11.335 6.895 10.258 1.00 96.00 273 THR A N 1
ATOM 2109 C CA . THR A 1 273 ? -10.973 7.415 8.928 1.00 96.00 273 THR A CA 1
ATOM 2110 C C . THR A 1 273 ? -10.194 6.411 8.101 1.00 96.00 273 THR A C 1
ATOM 2112 O O . THR A 1 273 ? -9.533 5.518 8.632 1.00 96.00 273 THR A O 1
ATOM 2115 N N . VAL A 1 274 ? -10.258 6.532 6.775 1.00 94.12 274 VAL A N 1
ATOM 2116 C CA . VAL A 1 274 ? -9.416 5.709 5.895 1.00 94.12 274 VAL A CA 1
ATOM 2117 C C . VAL A 1 274 ? -7.974 6.209 5.985 1.00 94.12 274 VAL A C 1
ATOM 2119 O O . VAL A 1 274 ? -7.685 7.349 5.631 1.00 94.12 274 VAL A O 1
ATOM 2122 N N . LYS A 1 275 ? -7.057 5.346 6.436 1.00 91.06 275 LYS A N 1
ATOM 2123 C CA . LYS A 1 275 ? -5.630 5.672 6.566 1.00 91.06 275 LYS A CA 1
ATOM 2124 C C . LYS A 1 275 ? -4.923 5.649 5.216 1.00 91.06 275 LYS A C 1
ATOM 2126 O O . LYS A 1 275 ? -4.166 6.553 4.888 1.00 91.06 275 LYS A O 1
ATOM 2131 N N . HIS A 1 276 ? -5.126 4.571 4.463 1.00 83.81 276 HIS A N 1
ATOM 2132 C CA . HIS A 1 276 ? -4.507 4.366 3.158 1.00 83.81 276 HIS A CA 1
ATOM 2133 C C . HIS A 1 276 ? -5.316 3.390 2.307 1.00 83.81 276 HIS A C 1
ATOM 2135 O O . HIS A 1 276 ? -6.044 2.542 2.828 1.00 83.81 276 HIS A O 1
ATOM 2141 N N . VAL A 1 277 ? -5.141 3.503 0.990 1.00 90.12 277 VAL A N 1
ATOM 2142 C CA . VAL A 1 277 ? -5.671 2.578 -0.015 1.00 90.12 277 VAL A CA 1
ATOM 2143 C C . VAL A 1 277 ? -4.521 2.146 -0.917 1.00 90.12 277 VAL A C 1
ATOM 2145 O O . VAL A 1 277 ? -3.930 2.973 -1.617 1.00 90.12 277 VAL A O 1
ATOM 2148 N N . THR A 1 278 ? -4.200 0.857 -0.900 1.00 84.31 278 THR A N 1
ATOM 2149 C CA . THR A 1 278 ? -3.105 0.251 -1.665 1.00 84.31 278 THR A CA 1
ATOM 2150 C C . THR A 1 278 ? -3.645 -0.659 -2.763 1.00 84.31 278 THR A C 1
ATOM 2152 O O . THR A 1 278 ? -4.802 -1.074 -2.734 1.00 84.31 278 THR A O 1
ATOM 2155 N N . SER A 1 279 ? -2.818 -0.930 -3.773 1.00 82.62 279 SER A N 1
ATOM 2156 C CA . SER A 1 279 ? -3.109 -1.922 -4.811 1.00 82.62 279 SER A CA 1
ATOM 2157 C C . SER A 1 279 ? -2.450 -3.246 -4.434 1.00 82.62 279 SER A C 1
ATOM 2159 O O . SER A 1 279 ? -1.310 -3.244 -3.977 1.00 82.62 279 SER A O 1
ATOM 2161 N N . TRP A 1 280 ? -3.165 -4.348 -4.618 1.00 76.75 280 TRP A N 1
ATOM 2162 C CA . TRP A 1 280 ? -2.784 -5.706 -4.241 1.00 76.75 280 TRP A CA 1
ATOM 2163 C C . TRP A 1 280 ? -3.105 -6.659 -5.394 1.00 76.75 280 TRP A C 1
ATOM 2165 O O . TRP A 1 280 ? -4.169 -6.555 -6.008 1.00 76.75 280 TRP A O 1
ATOM 2175 N N . PHE A 1 281 ? -2.204 -7.591 -5.699 1.00 76.50 281 PHE A N 1
ATOM 2176 C CA . PHE A 1 281 ? -2.427 -8.573 -6.754 1.00 76.50 281 PHE A CA 1
ATOM 2177 C C . PHE A 1 281 ? -3.141 -9.819 -6.218 1.00 76.50 281 PHE A C 1
ATOM 2179 O O . PHE A 1 281 ? -2.629 -10.539 -5.365 1.00 76.50 281 PHE A O 1
ATOM 2186 N N . VAL A 1 282 ? -4.337 -10.103 -6.735 1.00 75.31 282 VAL A N 1
ATOM 2187 C CA . VAL A 1 282 ? -5.119 -11.280 -6.348 1.00 75.31 282 VAL A CA 1
ATOM 2188 C C . VAL A 1 282 ? -4.808 -12.420 -7.318 1.00 75.31 282 VAL A C 1
ATOM 2190 O O . VAL A 1 282 ? -5.359 -12.474 -8.417 1.00 75.31 282 VAL A O 1
ATOM 2193 N N . LYS A 1 283 ? -3.954 -13.361 -6.889 1.00 69.75 283 LYS A N 1
ATOM 2194 C CA . LYS A 1 283 ? -3.485 -14.496 -7.713 1.00 69.75 283 LYS A CA 1
ATOM 2195 C C . LYS A 1 283 ? -4.625 -15.285 -8.365 1.00 69.75 283 LYS A C 1
ATOM 2197 O O . LYS A 1 283 ? -4.565 -15.556 -9.557 1.00 69.75 283 LYS A O 1
ATOM 2202 N N . ASN A 1 284 ? -5.685 -15.584 -7.611 1.00 70.88 284 ASN A N 1
ATOM 2203 C CA . ASN A 1 284 ? -6.790 -16.434 -8.075 1.00 70.88 284 ASN A CA 1
ATOM 2204 C C . ASN A 1 284 ? -7.574 -15.850 -9.259 1.00 70.88 284 ASN A C 1
ATOM 2206 O O . ASN A 1 284 ? -8.200 -16.605 -9.993 1.00 70.88 284 ASN A O 1
ATOM 2210 N N . ILE A 1 285 ? -7.551 -14.527 -9.437 1.00 77.56 285 ILE A N 1
ATOM 2211 C CA . ILE A 1 285 ? -8.245 -13.836 -10.536 1.00 77.56 285 ILE A CA 1
ATOM 2212 C C . ILE A 1 285 ? -7.274 -13.107 -11.471 1.00 77.56 285 ILE A C 1
ATOM 2214 O O . ILE A 1 285 ? -7.714 -12.398 -12.367 1.00 77.56 285 ILE A O 1
ATOM 2218 N N . ASN A 1 286 ? -5.961 -13.275 -11.266 1.00 75.19 286 ASN A N 1
ATOM 2219 C CA . ASN A 1 286 ? -4.899 -12.655 -12.059 1.00 75.19 286 ASN A CA 1
ATOM 2220 C C . ASN A 1 286 ? -5.085 -11.133 -12.263 1.00 75.19 286 ASN A C 1
ATOM 2222 O O . ASN A 1 286 ? -4.804 -10.596 -13.332 1.00 75.19 286 ASN A O 1
ATOM 2226 N N . GLU A 1 287 ? -5.577 -10.428 -11.240 1.00 76.88 287 GLU A N 1
ATOM 2227 C CA . GLU A 1 287 ? -5.951 -9.014 -11.340 1.00 76.88 287 GLU A CA 1
ATOM 2228 C C . GLU A 1 287 ? -5.474 -8.218 -10.121 1.00 76.88 287 GLU A C 1
ATOM 2230 O O . GLU A 1 287 ? -5.425 -8.719 -8.993 1.00 76.88 287 GLU A O 1
ATOM 2235 N N . ARG A 1 288 ? -5.145 -6.938 -10.333 1.00 81.06 288 ARG A N 1
ATOM 2236 C CA . ARG A 1 288 ? -4.872 -5.993 -9.247 1.00 81.06 288 ARG A CA 1
ATOM 2237 C C . ARG A 1 288 ? -6.169 -5.403 -8.706 1.00 81.06 288 ARG A C 1
ATOM 2239 O O . ARG A 1 288 ? -6.913 -4.757 -9.436 1.00 81.06 288 ARG A O 1
ATOM 2246 N N . LYS A 1 289 ? -6.394 -5.559 -7.404 1.00 86.25 289 LYS A N 1
ATOM 2247 C CA . LYS A 1 289 ? -7.517 -4.972 -6.665 1.00 86.25 289 LYS A CA 1
ATOM 2248 C C . LYS A 1 289 ? -7.009 -4.001 -5.606 1.00 86.25 289 LYS A C 1
ATOM 2250 O O . LYS A 1 289 ? -5.894 -4.117 -5.107 1.00 86.25 289 LYS A O 1
ATOM 2255 N N . LEU A 1 290 ? -7.832 -3.028 -5.252 1.00 87.69 290 LEU A N 1
ATOM 2256 C CA . LEU A 1 290 ? -7.565 -2.102 -4.162 1.00 87.69 290 LEU A CA 1
ATOM 2257 C C . LEU A 1 290 ? -7.920 -2.728 -2.814 1.00 87.69 290 LEU A C 1
ATOM 2259 O O . LEU A 1 290 ? -8.928 -3.425 -2.690 1.00 87.69 290 LEU A O 1
ATOM 2263 N N . ARG A 1 291 ? -7.117 -2.415 -1.797 1.00 90.69 291 ARG A N 1
ATOM 2264 C CA . ARG A 1 291 ? -7.342 -2.760 -0.394 1.00 90.69 291 ARG A CA 1
ATOM 2265 C C . ARG A 1 291 ? -7.167 -1.513 0.465 1.00 90.69 291 ARG A C 1
ATOM 2267 O O . ARG A 1 291 ? -6.212 -0.761 0.291 1.00 90.69 291 ARG A O 1
ATOM 2274 N N . GLY A 1 292 ? -8.099 -1.284 1.382 1.00 90.75 292 GLY A N 1
ATOM 2275 C CA . GLY A 1 292 ? -8.042 -0.161 2.315 1.00 90.75 292 GLY A CA 1
ATOM 2276 C C . GLY A 1 292 ? -7.603 -0.573 3.718 1.00 90.75 292 GLY A C 1
ATOM 2277 O O . GLY A 1 292 ? -7.745 -1.734 4.110 1.00 90.75 292 GLY A O 1
ATOM 2278 N N . SER A 1 293 ? -7.137 0.404 4.491 1.00 92.38 293 SER A N 1
ATOM 2279 C CA . SER A 1 293 ? -6.930 0.286 5.936 1.00 92.38 293 SER A CA 1
ATOM 2280 C C . SER A 1 293 ? -7.612 1.431 6.666 1.00 92.38 293 SER A C 1
ATOM 2282 O O . SER A 1 293 ? -7.596 2.577 6.213 1.00 92.38 293 SER A O 1
ATOM 2284 N N . LEU A 1 294 ? -8.181 1.114 7.820 1.00 94.88 294 LEU A N 1
ATOM 2285 C CA . LEU A 1 294 ? -8.915 2.025 8.677 1.00 94.88 294 LEU A CA 1
ATOM 2286 C C . LEU A 1 294 ? -8.046 2.451 9.861 1.00 94.88 294 LEU A C 1
ATOM 2288 O O . LEU A 1 294 ? -7.405 1.610 10.491 1.00 94.88 294 LEU A O 1
ATOM 2292 N N . LEU A 1 295 ? -8.044 3.744 10.167 1.00 93.56 295 LEU A N 1
ATOM 2293 C CA . LEU A 1 295 ? -7.517 4.315 11.397 1.00 93.56 295 LEU A CA 1
ATOM 2294 C C . LEU A 1 295 ? -8.678 4.516 12.371 1.00 93.56 295 LEU A C 1
ATOM 2296 O O . LEU A 1 295 ? -9.632 5.229 12.062 1.00 93.56 295 LEU A O 1
ATOM 2300 N N . LEU A 1 296 ? -8.586 3.897 13.542 1.00 93.44 296 LEU A N 1
ATOM 2301 C CA . LEU A 1 296 ? -9.558 4.032 14.617 1.00 93.44 296 LEU A CA 1
ATOM 2302 C C . LEU A 1 296 ? -8.889 4.674 15.822 1.00 93.44 296 LEU A C 1
ATOM 2304 O O . LEU A 1 296 ? -7.930 4.120 16.354 1.00 93.44 296 LEU A O 1
ATOM 2308 N N . CYS A 1 297 ? -9.429 5.794 16.286 1.00 93.31 297 CYS A N 1
ATOM 2309 C CA . CYS A 1 297 ? -9.031 6.446 17.525 1.00 93.31 297 CYS A CA 1
ATOM 2310 C C . CYS A 1 297 ? -10.176 6.354 18.527 1.00 93.31 297 CYS A C 1
ATOM 2312 O O . CYS A 1 297 ? -11.324 6.661 18.192 1.00 93.31 297 CYS A O 1
ATOM 2314 N N . LYS A 1 298 ? -9.865 5.970 19.763 1.00 94.25 298 LYS A N 1
ATOM 2315 C CA . LYS A 1 298 ? -10.851 5.891 20.841 1.00 94.25 298 LYS A CA 1
ATOM 2316 C C . LYS A 1 298 ? -10.309 6.401 22.168 1.00 94.25 298 LYS A C 1
ATOM 2318 O O . LYS A 1 298 ? -9.095 6.500 22.344 1.00 94.25 298 LYS A O 1
ATOM 2323 N N . THR A 1 299 ? -11.199 6.667 23.114 1.00 92.25 299 THR A N 1
ATOM 2324 C CA . THR A 1 299 ? -10.830 6.906 24.512 1.00 92.25 299 THR A CA 1
ATOM 2325 C C . THR A 1 299 ? -10.539 5.584 25.231 1.00 92.25 299 THR A C 1
ATOM 2327 O O . THR A 1 299 ? -11.212 4.567 25.041 1.00 92.25 299 THR A O 1
ATOM 2330 N N . GLY A 1 300 ? -9.480 5.566 26.045 1.00 87.44 300 GLY A N 1
ATOM 2331 C CA . GLY A 1 300 ? -9.062 4.366 26.779 1.00 87.44 300 GLY A CA 1
ATOM 2332 C C . GLY A 1 300 ? -8.436 3.268 25.906 1.00 87.44 300 GLY A C 1
ATOM 2333 O O . GLY A 1 300 ? -8.506 3.283 24.677 1.00 87.44 300 GLY A O 1
ATOM 2334 N N . LYS A 1 301 ? -7.804 2.283 26.551 1.00 89.44 301 LYS A N 1
ATOM 2335 C CA . LYS A 1 301 ? -7.013 1.246 25.866 1.00 89.44 301 LYS A CA 1
ATOM 2336 C C . LYS A 1 301 ? -7.874 0.343 24.980 1.00 89.44 301 LYS A C 1
ATOM 2338 O O . LYS A 1 301 ? -9.022 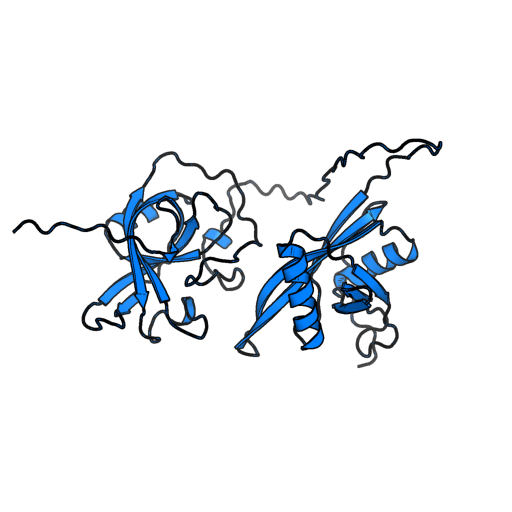0.042 25.312 1.00 89.44 301 LYS A O 1
ATOM 2343 N N . TRP A 1 302 ? -7.311 -0.093 23.854 1.00 89.25 302 TRP A N 1
ATOM 2344 C CA . TRP A 1 302 ? -7.906 -1.129 23.009 1.00 89.25 302 TRP A CA 1
ATOM 2345 C C . TRP A 1 302 ? -7.848 -2.492 23.700 1.00 89.25 302 TRP A C 1
ATOM 2347 O O . TRP A 1 302 ? -6.874 -2.804 24.382 1.00 89.25 302 TRP A O 1
ATOM 2357 N N . LEU A 1 303 ? -8.891 -3.297 23.503 1.00 87.44 303 LEU A N 1
ATOM 2358 C CA . LEU A 1 303 ? -8.839 -4.722 23.819 1.00 87.44 303 LEU A CA 1
ATOM 2359 C C . LEU A 1 303 ? -7.926 -5.434 22.814 1.00 87.44 303 LEU A C 1
ATOM 2361 O O . LEU A 1 303 ? -7.797 -4.992 21.666 1.00 87.44 303 LEU A O 1
ATOM 2365 N N . SER A 1 304 ? -7.330 -6.540 23.250 1.00 86.31 304 SER A N 1
ATOM 2366 C CA . SER A 1 304 ? -6.585 -7.445 22.377 1.00 86.31 304 SER A CA 1
ATOM 2367 C C . SER A 1 304 ? -7.489 -8.049 21.301 1.00 86.31 304 SER A C 1
ATOM 2369 O O . SER A 1 304 ? -8.711 -8.118 21.454 1.00 86.31 304 SER A O 1
ATOM 2371 N N . ASP A 1 305 ? -6.875 -8.484 20.205 1.00 85.12 305 ASP A N 1
ATOM 2372 C CA . ASP A 1 305 ? -7.582 -9.200 19.149 1.00 85.12 305 ASP A CA 1
ATOM 2373 C C . ASP A 1 305 ? -8.064 -10.563 19.645 1.00 85.12 305 ASP A C 1
ATOM 2375 O O . ASP A 1 305 ? -7.342 -11.275 20.344 1.00 85.12 305 ASP A O 1
ATOM 2379 N N . ALA A 1 306 ? -9.286 -10.927 19.266 1.00 82.69 306 ALA A N 1
ATOM 2380 C CA . ALA A 1 306 ? -9.862 -12.220 19.595 1.00 82.69 306 ALA A CA 1
ATOM 2381 C C . ALA A 1 306 ? -9.439 -13.237 18.529 1.00 82.69 306 ALA A C 1
ATOM 2383 O O . ALA A 1 306 ? -10.029 -13.281 17.451 1.00 82.69 306 ALA A O 1
ATOM 2384 N N . GLN A 1 307 ? -8.400 -14.020 18.822 1.00 81.06 307 GLN A N 1
ATOM 2385 C CA . GLN A 1 307 ? -7.877 -15.038 17.899 1.00 81.06 307 GLN A CA 1
ATOM 2386 C C . GLN A 1 307 ? -8.891 -16.162 17.641 1.00 81.06 307 GLN A C 1
ATOM 2388 O O . GLN A 1 307 ? -8.957 -16.678 16.532 1.00 81.06 307 GLN A O 1
ATOM 2393 N N . ASP A 1 308 ? -9.737 -16.458 18.631 1.00 80.38 308 ASP A N 1
ATOM 2394 C CA . ASP A 1 308 ? -10.721 -17.546 18.574 1.00 80.38 308 ASP A CA 1
ATOM 2395 C C . ASP A 1 308 ? -12.110 -17.084 18.096 1.00 80.38 308 ASP A C 1
ATOM 2397 O O . ASP A 1 308 ? -13.086 -17.830 18.181 1.00 80.38 308 ASP A O 1
ATOM 2401 N N . ASN A 1 309 ? -12.246 -15.835 17.626 1.00 79.56 309 ASN A N 1
ATOM 2402 C CA . ASN A 1 309 ? -13.533 -15.347 17.136 1.00 79.56 309 ASN A CA 1
ATOM 2403 C C . ASN A 1 309 ? -13.852 -15.960 15.769 1.00 79.56 309 ASN A C 1
ATOM 2405 O O . ASN A 1 309 ? -13.140 -15.721 14.791 1.00 79.56 30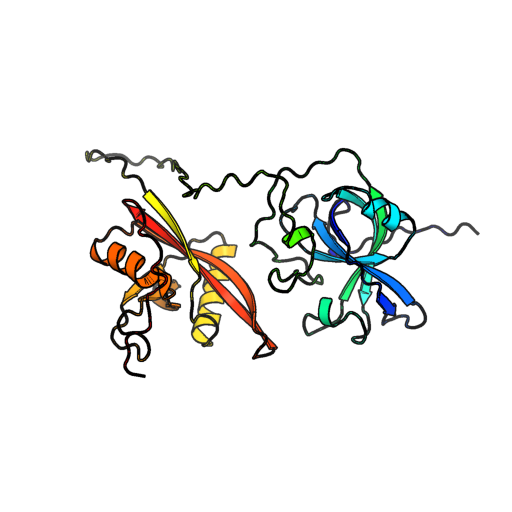9 ASN A O 1
ATOM 2409 N N . MET A 1 310 ? -14.953 -16.704 15.698 1.00 78.50 310 MET A N 1
ATOM 2410 C CA . MET A 1 310 ? -15.409 -17.365 14.479 1.00 78.50 310 MET A CA 1
ATOM 2411 C C . MET A 1 310 ? -16.699 -16.746 13.943 1.00 78.50 310 MET A C 1
ATOM 2413 O O . MET A 1 310 ? -17.425 -16.052 14.656 1.00 78.50 310 MET A O 1
ATOM 2417 N N . TYR A 1 311 ? -16.992 -17.045 12.678 1.00 79.56 311 TYR A N 1
ATOM 2418 C CA . TYR A 1 311 ? -18.295 -16.786 12.078 1.00 79.56 311 TYR A CA 1
ATOM 2419 C C . TYR A 1 311 ? -19.405 -17.475 12.882 1.00 79.56 311 TYR A C 1
ATOM 2421 O O . TYR A 1 311 ? -19.244 -18.612 13.323 1.00 79.56 311 TYR A O 1
ATOM 2429 N N . ASN A 1 312 ? -20.517 -16.772 13.094 1.00 75.56 312 ASN A N 1
ATOM 2430 C CA . ASN A 1 312 ? -21.623 -17.227 13.942 1.00 75.56 312 ASN A CA 1
ATOM 2431 C C . ASN A 1 312 ? -22.965 -17.330 13.193 1.00 75.56 312 ASN A C 1
ATOM 2433 O O . ASN A 1 312 ? -24.035 -17.234 13.801 1.00 75.56 312 ASN A O 1
ATOM 2437 N N . SER A 1 313 ? -22.908 -17.502 11.873 1.00 62.50 313 SER A N 1
ATOM 2438 C CA . SER A 1 313 ? -24.047 -17.888 11.040 1.00 62.50 313 SER A CA 1
ATOM 2439 C C . SER A 1 313 ? -24.080 -19.402 10.824 1.00 62.50 313 SER A C 1
ATOM 2441 O O . SER A 1 313 ? -23.039 -20.048 10.794 1.00 62.50 313 SER A O 1
ATOM 2443 N N . GLU A 1 314 ? -25.273 -19.962 10.624 1.00 46.19 314 GLU A N 1
ATOM 2444 C CA . GLU A 1 314 ? -25.505 -21.404 10.418 1.00 46.19 314 GLU A CA 1
ATOM 2445 C C . GLU A 1 314 ? -25.224 -21.886 8.978 1.00 46.19 314 GLU A C 1
ATOM 2447 O O . GLU A 1 314 ? -25.870 -22.818 8.504 1.00 46.19 314 GLU A O 1
ATOM 2452 N N . PHE A 1 315 ? -24.280 -21.261 8.269 1.00 43.34 315 PHE A N 1
ATOM 2453 C CA . PHE A 1 315 ? -23.939 -21.604 6.882 1.00 43.34 315 PHE A CA 1
ATOM 2454 C C . PHE A 1 315 ? -22.456 -21.915 6.713 1.00 43.34 315 PHE A C 1
ATOM 2456 O O . PHE A 1 315 ? -21.631 -21.070 7.131 1.00 43.34 315 PHE A O 1
#

Foldseek 3Di:
DDDPPDAADAPLLVAQKKWWQDWDPDWWFWAFPVGRVDTFTWIWTWMGHPVGRLAIFIATEGPDPVVVVVVPDHDGWMKRQRHKYKTFTDCPICVVVQPPPPTRIHMYGHDIDTDPPDDDPDDRDPADHDDRPRTDGDDLVPDPDCSNVDPDPPPPPDDDDPPQDPDDDDDDDDDDDDDPPPPFRKGKDKAWFPPLQPDPQLQVVLVQLQVCVVVVHWWFWDWDQDCVPQFANLWIWIFTQDPNDTGTNHTGDQQCSVQVVVCVVVVFWDGKTWPHKDWDQDPVVRDITIITMMMTMGGDDTDGGRPPGGTDHPD

Nearest PDB structures (foldseek):
  3fzb-assembly2_C  TM=3.015E-01  e=2.910E+00  Lambdavirus lambda
  4huh-assembly1_D  TM=2.134E-01  e=3.825E+00  Tequatrovirus T4
  4huh-assembly1_C  TM=2.135E-01  e=4.760E+00  Tequatrovirus T4
  4huh-assembly1_F  TM=2.134E-01  e=6.607E+00  Tequatrovirus T4
  4huh-assembly1_E  TM=2.134E-01  e=6.978E+00  Tequatrovirus T4

Secondary structure (DSSP, 8-state):
----------TTT--SEEEEEEE-S--EEEEBSS-TT-EEEEEEEEEEETT-TT--EEEEEE--HHHHHHHTSPSPEEEEEEEEEEEEB-TTSSHHHH--SS--EEEEEEEEEEETT----SPPPTT-----TT-PPPPGGG---HHHH---SS--------------PPPPP------------EEEEEEEEESTTS-HHHHHHHHHHHHHHHTT---BEEEEE-TT-TT-TT-EEEEEEETTEEEEEEEE-GGGHHHHHHHHHTT-EEEEEEEEEEEEEEGGGTEEEEEEEEEEEEESPPPPP-TT----S--

Sequen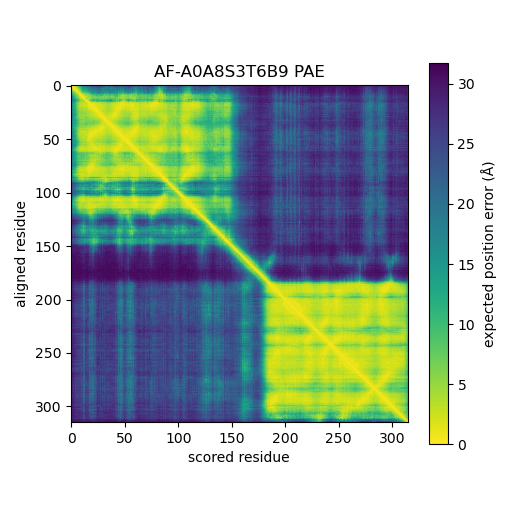ce (315 aa):
MEVEVVTSKSVCLNSSNIWLFCIEKDKYSVSMRDCPSVQVNARVAHISPADKPLIRRRVLMADSSCLTSLYNQPPPQLLLITNSCDFKFNKDAVSKVFSDGTDSLAVLIWSFVMIPGAQLRSQPDHCNAVDLPGMPVCDYEDLNCSCVRGTSIFSTTSTDQQDQSKSMCMPVAVNMDDKVKVDTVQYTVTIPIKGSTYGEEYQNNLKFARTSIRLKKEVLVELSRETDNPKDKNAIVIKANIDGQLHPLGYVGLQHIPKVAAAMKKNELVKTTVKHVTSWFVKNINERKLRGSLLLCKTGKWLSDAQDNMYNSEF

pLDDT: mean 74.76, std 20.97, range [22.31, 96.88]

Radius of gyration: 24.34 Å; Cα contacts (8 Å, |Δi|>4): 564; chains: 1; bounding box: 67×54×65 Å

Mean predicted aligned error: 17.47 Å

Solvent-accessible surface area (backbone atoms only — not comparable to full-atom values): 18794 Å² total; per-residue (Å²): 133,86,78,80,81,76,68,44,70,32,78,64,58,82,52,55,39,29,33,40,49,46,66,52,90,60,76,42,76,44,41,31,56,95,44,64,87,48,67,43,52,24,24,50,29,37,32,15,37,59,96,42,68,45,29,54,33,55,34,35,34,45,74,45,78,72,55,61,63,53,75,80,48,78,64,58,39,37,33,39,53,60,27,27,37,70,48,46,40,62,77,82,78,59,27,94,80,35,56,79,84,83,61,45,40,40,41,40,37,72,40,67,44,78,47,83,91,56,77,80,93,66,80,70,51,96,77,60,72,74,90,54,73,71,53,44,65,68,64,80,89,81,55,92,44,64,74,74,69,52,74,61,95,59,84,78,72,90,64,93,75,78,83,81,72,85,78,86,78,85,77,85,89,77,84,90,79,98,65,88,76,74,86,71,62,65,36,73,48,77,47,61,40,32,70,16,74,81,40,69,64,21,39,54,46,43,50,52,49,37,54,38,47,74,70,72,40,86,39,46,42,48,79,45,78,36,62,84,41,78,61,24,49,75,35,36,39,34,23,35,55,54,99,89,40,79,42,57,40,28,25,59,40,63,38,46,35,67,42,52,53,52,33,59,76,68,68,30,63,75,45,41,30,59,69,49,60,47,80,44,76,41,76,95,74,76,43,78,38,51,43,43,28,36,33,42,31,21,56,52,83,78,64,75,69,40,88,85,52,68,74,74,34,102,114

Organism: Mytilus edulis (NCBI:txid6550)